Protein AF-A0A957Q2P0-F1 (afdb_monomer)

pLDDT: mean 77.2, std 16.13, range [41.44, 97.75]

Nearest PDB structures (foldseek):
  4umw-assembly1_A  TM=5.524E-01  e=3.266E-03  Shigella sonnei
  2pju-assembly2_D  TM=4.978E-01  e=1.751E-01  Escherichia coli
  6hl7-assembly1_B  TM=4.233E-01  e=2.489E+00  Plasmodium falciparum
  8fbi-assembly1_A-3  TM=2.098E-01  e=3.940E+00  synthetic construct

Foldseek 3Di:
DVVPPVVVLLVVLLVVLVVLVVVLVVVVVVVVVPDDDDDDPVVVVVVVLVVVVVVVVSVLSNLLSLLSNQLSLCSVCVVPPVVSLVVSLVSLVVVLVVLVVVQVVCCVVPVAGFVSVLLSCLSVLCVVVSVSNVSSVVSNLVSVLVVLLLVLLVVLLVVLVPPPPPPCVPPDSDPSSVQSVVLVVVVVVRVVLRVVLVVLVVQLVVCCVVPNSVVSSVSSVPRCVSVCSRVVSVVLSVVCVVCVVVQKHFNHSVLVVCQQQAQEEEEEDDPPVPVVVVVVVPPPRGNHNYYYYDPDLLLVVQVVCVVVVGQYEYEYQDCPNVNNVVSHPHYIHHDDVVVVVVVVVPDPDD

Radius of gyration: 25.51 Å; Cα contacts (8 Å, |Δi|>4): 350; chains: 1; bounding box: 68×51×75 Å

Sequence (350 aa):
MIATLIPLSVIGGLAIGANYWRQQRQTAPLIAQLMPPVRTSVEATLVHKEQQASLDLFSTNQHLALSGGLVGITTLGRFGLPLLRIISLPGLLYLDLYFVGQAVLRWRATGRVGIETNDAVLVTGLLATRQLGAEALFATLFFTSHKLQEIVAAGVAQETTSGDLPYLTEAGAMPLAATAATLEQMSGWQQQIDRAALLLLALSAVSTPILGIHRSLSVLLANFGYDYRVFAPLSALNHLRLAKTQGIWIKDGHVFEQLGKVNVILIDGQQERVDERQHWRQLPAIKCRQVHACNSPAATQIMQWQAQGQQVAYVCTSLTDLDAIAQADLVIHCADPATSQEQRSGRPHV

Secondary structure (DSSP, 8-state):
-GGGTHHHHHHHHHHHHHHHHHHHHHHHHHHHHSPPPP-SHHHHHHHHHHHHHHHHHHHHHHHHHHHHHHHHHHHHHHTT-HHHHHHHHHHHHHHHHHHHHHHHHHHHHHSS--HHHHHHHHHHHHHHTT-HHHHHHHHHHHHHHHHHHHHHHHHHHHHHHSSS-TTHHHH----HHHHHHHHHT-HHHHHHHHHHHHHHHHHHHHHHHHH-HHHHHHHHHT-THHHHHHHHHHHHHHHHHHHHHTTEE-S-THHHHHHTT--EEEE-S-S--HHHHHHHHH-TT---SEEEE--S-HHHHHHHHHHTT--EEEEESSTT-HHHHHH-SEEEEE--HHHHHHHHHTS---

Mean predicted aligned error: 11.07 Å

Structure (mmCIF, N/CA/C/O backbone):
data_AF-A0A957Q2P0-F1
#
_entry.id   AF-A0A957Q2P0-F1
#
loop_
_atom_site.group_PDB
_atom_site.id
_atom_site.type_symbol
_atom_site.label_atom_id
_atom_site.label_alt_id
_atom_site.label_comp_id
_atom_site.label_asym_id
_atom_site.label_entity_id
_atom_site.label_seq_id
_atom_site.pdbx_PDB_ins_code
_atom_site.Cartn_x
_atom_site.Cartn_y
_atom_site.Cartn_z
_atom_site.occupancy
_atom_site.B_iso_or_equiv
_atom_site.auth_seq_id
_atom_site.auth_comp_id
_atom_site.auth_asym_id
_atom_site.auth_atom_id
_atom_site.pdbx_PDB_model_num
ATOM 1 N N . MET A 1 1 ? -2.063 -21.180 28.900 1.00 47.34 1 MET A N 1
ATOM 2 C CA . MET A 1 1 ? -0.734 -20.948 28.284 1.00 47.34 1 MET A CA 1
ATOM 3 C C . MET A 1 1 ? -0.599 -19.642 27.486 1.00 47.34 1 MET A C 1
ATOM 5 O O . MET A 1 1 ? 0.526 -19.269 27.207 1.00 47.34 1 MET A O 1
ATOM 9 N N . ILE A 1 2 ? -1.671 -18.897 27.165 1.00 48.66 2 ILE A N 1
ATOM 10 C CA . ILE A 1 2 ? -1.584 -17.635 26.384 1.00 48.66 2 ILE A CA 1
ATOM 11 C C . ILE A 1 2 ? -1.147 -16.414 27.237 1.00 48.66 2 ILE A C 1
ATOM 13 O O . ILE A 1 2 ? -0.716 -15.397 26.706 1.00 48.66 2 ILE A O 1
ATOM 17 N N . ALA A 1 3 ? -1.180 -16.515 28.571 1.00 47.38 3 ALA A N 1
ATOM 18 C CA . ALA A 1 3 ? -0.922 -15.388 29.475 1.00 47.38 3 ALA A CA 1
ATOM 19 C C . ALA A 1 3 ? 0.556 -14.941 29.584 1.00 47.38 3 ALA A C 1
ATOM 21 O O . ALA A 1 3 ? 0.810 -13.849 30.079 1.00 47.38 3 ALA A O 1
ATOM 22 N N . THR A 1 4 ? 1.531 -15.734 29.125 1.00 50.66 4 THR A N 1
ATOM 23 C CA . THR A 1 4 ? 2.969 -15.435 29.310 1.00 50.66 4 THR A CA 1
ATOM 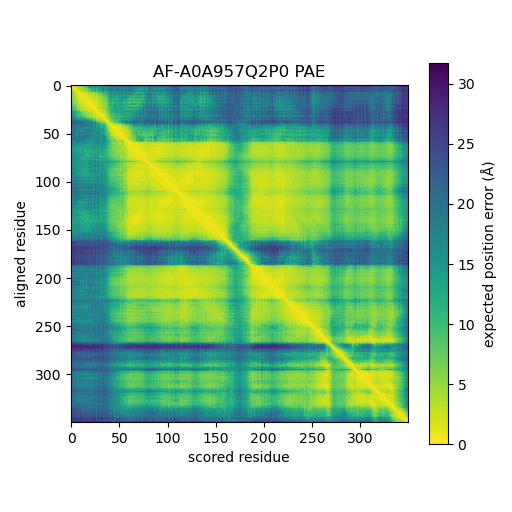24 C C . THR A 1 4 ? 3.666 -14.826 28.090 1.00 50.66 4 THR A C 1
ATOM 26 O O . THR A 1 4 ? 4.780 -14.333 28.230 1.00 50.66 4 THR A O 1
ATOM 29 N N . LEU A 1 5 ? 3.031 -14.796 26.910 1.00 47.09 5 LEU A N 1
ATOM 30 C CA . LEU A 1 5 ? 3.629 -14.244 25.677 1.00 47.09 5 LEU A CA 1
ATOM 31 C C . LEU A 1 5 ? 3.341 -12.747 25.453 1.00 47.09 5 LEU A C 1
ATOM 33 O O . LEU A 1 5 ? 4.069 -12.075 24.730 1.00 47.09 5 LEU A O 1
ATOM 37 N N . ILE A 1 6 ? 2.321 -12.200 26.115 1.00 49.47 6 ILE A N 1
ATOM 38 C CA . ILE A 1 6 ? 1.886 -10.801 25.985 1.00 49.47 6 ILE A CA 1
ATOM 39 C C . ILE A 1 6 ? 2.865 -9.759 26.589 1.00 49.47 6 ILE A C 1
ATOM 41 O O . ILE A 1 6 ? 2.985 -8.683 26.005 1.00 49.47 6 ILE A O 1
ATOM 45 N N . PRO A 1 7 ? 3.614 -10.001 27.691 1.00 55.62 7 PRO A N 1
ATOM 46 C CA . PRO A 1 7 ? 4.504 -8.968 28.235 1.00 55.62 7 PRO A CA 1
ATOM 47 C C . PRO A 1 7 ? 5.714 -8.666 27.333 1.00 55.62 7 PRO A C 1
ATOM 49 O O . PRO A 1 7 ? 6.210 -7.542 27.341 1.00 55.62 7 PRO A O 1
ATOM 52 N N . LEU A 1 8 ? 6.163 -9.623 26.513 1.00 54.56 8 LEU A N 1
ATOM 53 C CA . LEU A 1 8 ? 7.326 -9.448 25.634 1.00 54.56 8 LEU A CA 1
ATOM 54 C C . LEU A 1 8 ? 7.064 -8.470 24.480 1.00 54.56 8 LEU A C 1
ATOM 56 O O . LEU A 1 8 ? 7.928 -7.646 24.182 1.00 54.56 8 LEU A O 1
ATOM 60 N N . SER A 1 9 ? 5.874 -8.494 23.871 1.00 49.38 9 SER A N 1
ATOM 61 C CA . SER A 1 9 ? 5.538 -7.554 22.791 1.00 49.38 9 SER A CA 1
ATOM 62 C C . SER A 1 9 ? 5.369 -6.119 23.304 1.00 49.38 9 SER A C 1
ATOM 64 O O . SER A 1 9 ? 5.783 -5.171 22.638 1.00 49.38 9 SER A O 1
ATOM 66 N N . VAL A 1 10 ? 4.833 -5.953 24.518 1.00 53.09 10 VAL A N 1
ATOM 67 C CA . VAL A 1 10 ? 4.633 -4.643 25.161 1.00 53.09 10 VAL A CA 1
ATOM 68 C C . VAL A 1 10 ? 5.965 -4.008 25.566 1.00 53.09 10 VAL A C 1
ATOM 70 O O . VAL A 1 10 ? 6.190 -2.827 25.296 1.00 53.09 10 VAL A O 1
ATOM 73 N N . ILE A 1 11 ? 6.870 -4.786 26.172 1.00 68.56 11 ILE A N 1
ATOM 74 C CA . ILE A 1 11 ? 8.212 -4.309 26.539 1.00 68.56 11 ILE A CA 1
ATOM 75 C C . ILE A 1 11 ? 9.014 -3.961 25.277 1.00 68.56 11 ILE A C 1
ATOM 77 O O . ILE A 1 11 ? 9.673 -2.922 25.243 1.00 68.56 11 ILE A O 1
ATOM 81 N N . GLY A 1 12 ? 8.903 -4.775 24.220 1.00 67.38 12 GLY A N 1
ATOM 82 C CA . GLY A 1 12 ? 9.531 -4.505 22.926 1.00 67.38 12 GLY A CA 1
ATOM 83 C C . GLY A 1 12 ? 9.068 -3.184 22.304 1.00 67.38 12 GLY A C 1
ATOM 84 O O . GLY A 1 12 ? 9.903 -2.364 21.928 1.00 67.38 12 GLY A O 1
ATOM 85 N N . GLY A 1 13 ? 7.755 -2.930 22.263 1.00 55.31 13 GLY A N 1
ATOM 86 C CA . GLY A 1 13 ? 7.199 -1.691 21.703 1.00 55.31 13 GLY A CA 1
ATOM 87 C C . GLY A 1 13 ? 7.661 -0.429 22.439 1.00 55.31 13 GLY A C 1
ATOM 88 O O . GLY A 1 13 ? 8.075 0.544 21.806 1.00 55.31 13 GLY A O 1
ATOM 89 N N . LEU A 1 14 ? 7.672 -0.459 23.777 1.00 60.56 14 LEU A N 1
ATOM 90 C CA . LEU A 1 14 ? 8.132 0.669 24.595 1.00 60.56 14 LEU A CA 1
ATOM 91 C C . LEU A 1 14 ? 9.643 0.913 24.462 1.00 60.56 14 LEU A C 1
ATOM 93 O O . LEU A 1 14 ? 10.069 2.065 24.367 1.00 60.56 14 LEU A O 1
ATOM 97 N N . ALA A 1 15 ? 10.454 -0.149 24.415 1.00 71.44 15 ALA A N 1
ATOM 98 C CA . ALA A 1 15 ? 11.903 -0.037 24.248 1.00 71.44 15 ALA A CA 1
ATOM 99 C C . ALA A 1 15 ? 12.282 0.527 22.869 1.00 71.44 15 ALA A C 1
ATOM 101 O O . ALA A 1 15 ? 13.134 1.414 22.780 1.00 71.44 15 ALA A O 1
ATOM 102 N N . ILE A 1 16 ? 11.615 0.063 21.805 1.00 66.62 16 ILE A N 1
ATOM 103 C CA . ILE A 1 16 ? 11.823 0.558 20.438 1.00 66.62 16 ILE A CA 1
ATOM 104 C C . ILE A 1 16 ? 11.418 2.035 20.345 1.00 66.62 16 ILE A C 1
ATOM 106 O O . ILE A 1 16 ? 12.206 2.845 19.860 1.00 66.62 16 ILE A O 1
ATOM 110 N N . GLY A 1 17 ? 10.248 2.411 20.875 1.00 59.16 17 GLY A N 1
ATOM 111 C CA . GLY A 1 17 ? 9.780 3.801 20.867 1.00 59.16 17 GLY A CA 1
ATOM 112 C C . GLY A 1 17 ? 10.707 4.755 21.630 1.00 59.16 17 GLY A C 1
ATOM 113 O O . GLY A 1 17 ? 11.048 5.827 21.128 1.00 59.16 17 GLY A O 1
ATOM 114 N N . ALA A 1 18 ? 11.181 4.352 22.813 1.00 69.75 18 ALA A N 1
ATOM 115 C CA . ALA A 1 18 ? 12.071 5.170 23.637 1.00 69.75 18 ALA A CA 1
ATOM 116 C C . ALA A 1 18 ? 13.465 5.353 23.013 1.00 69.75 18 ALA A C 1
ATOM 118 O O . ALA A 1 18 ? 14.012 6.459 23.036 1.00 69.75 18 ALA A O 1
ATOM 119 N N . ASN A 1 19 ? 14.040 4.288 22.441 1.00 75.94 19 ASN A N 1
ATOM 120 C CA . ASN A 1 19 ? 15.350 4.364 21.795 1.00 75.94 19 ASN A CA 1
ATOM 121 C C . ASN A 1 19 ? 15.286 5.229 20.526 1.00 75.94 19 ASN A C 1
ATOM 123 O O . ASN A 1 19 ? 16.145 6.083 20.302 1.00 75.94 19 ASN A O 1
ATOM 127 N N . TYR A 1 20 ? 14.204 5.085 19.758 1.00 63.56 20 TYR A N 1
ATOM 128 C CA . TYR A 1 20 ? 13.972 5.866 18.549 1.00 63.56 20 TYR A CA 1
ATOM 129 C C . TYR A 1 20 ? 13.810 7.368 18.840 1.00 63.56 20 TYR A C 1
ATOM 131 O O . TYR A 1 20 ? 14.453 8.203 18.203 1.00 63.56 20 TYR A O 1
ATOM 139 N N . TRP A 1 21 ? 13.027 7.728 19.865 1.00 60.84 21 TRP A N 1
ATOM 140 C CA . TRP A 1 21 ? 12.855 9.124 20.290 1.00 60.84 21 TRP A CA 1
ATOM 141 C C . TRP A 1 21 ? 14.173 9.777 20.737 1.00 60.84 21 TRP A C 1
ATOM 143 O O . TRP A 1 21 ? 14.429 10.952 20.458 1.00 60.84 21 TRP A O 1
ATOM 153 N N . ARG A 1 22 ? 15.046 9.009 21.402 1.00 77.44 22 ARG A N 1
ATOM 154 C CA . ARG A 1 22 ? 16.369 9.483 21.829 1.00 77.44 22 ARG A CA 1
ATOM 155 C C . ARG A 1 22 ? 17.287 9.744 20.629 1.00 77.44 22 ARG A C 1
ATOM 157 O O . ARG A 1 22 ? 17.952 10.778 20.607 1.00 77.44 22 ARG A O 1
ATOM 164 N N . GLN A 1 23 ? 17.276 8.864 19.628 1.00 73.88 23 GLN A N 1
ATOM 165 C CA . GLN A 1 23 ? 18.047 9.028 18.392 1.00 73.88 23 GLN A CA 1
ATOM 166 C C . GLN A 1 23 ? 17.565 10.239 17.574 1.00 73.88 23 GLN A C 1
ATOM 168 O O . GLN A 1 23 ? 18.371 11.015 17.064 1.00 73.88 23 GLN A O 1
ATOM 173 N N . GLN A 1 24 ? 16.251 10.471 17.530 1.00 63.16 24 GLN A N 1
ATOM 174 C CA . GLN A 1 24 ? 15.641 11.586 16.805 1.00 63.16 24 GLN A CA 1
ATOM 175 C C . GLN A 1 24 ? 16.046 12.972 17.334 1.00 63.16 24 GLN A C 1
ATOM 177 O O . GLN A 1 24 ? 16.245 13.904 16.554 1.00 63.16 24 GLN A O 1
ATOM 182 N N . ARG A 1 25 ? 16.201 13.128 18.655 1.00 71.12 25 ARG A N 1
ATOM 183 C CA . ARG A 1 25 ? 16.655 14.399 19.249 1.00 71.12 25 ARG A CA 1
ATOM 184 C C . ARG A 1 25 ? 18.082 14.777 18.854 1.00 71.12 25 ARG A C 1
ATOM 186 O O . ARG A 1 25 ? 18.429 15.950 18.938 1.00 71.12 25 ARG A O 1
ATOM 193 N N . GLN A 1 26 ? 18.900 13.809 18.449 1.00 76.88 26 GLN A N 1
ATOM 194 C CA . GLN A 1 26 ? 20.302 14.046 18.113 1.00 76.88 26 GLN A CA 1
ATOM 195 C C . GLN A 1 26 ? 20.499 14.457 16.647 1.00 76.88 26 GLN A C 1
ATOM 197 O O . GLN A 1 26 ? 21.438 15.189 16.354 1.00 76.88 26 GLN A O 1
ATOM 202 N N . THR A 1 27 ? 19.620 14.041 15.729 1.00 65.62 27 THR A N 1
ATOM 203 C CA . THR A 1 27 ? 19.813 14.245 14.280 1.00 65.62 27 THR A CA 1
ATOM 204 C C . THR A 1 27 ? 19.168 15.518 13.727 1.00 65.62 27 THR A C 1
ATOM 206 O O . THR A 1 27 ? 19.702 16.108 12.791 1.00 65.62 27 THR A O 1
ATOM 209 N N . ALA A 1 28 ? 18.071 15.997 14.324 1.00 57.47 28 ALA A N 1
ATOM 210 C CA . ALA A 1 28 ? 17.346 17.179 13.845 1.00 57.47 28 ALA A CA 1
ATOM 211 C C . ALA A 1 28 ? 18.191 18.474 13.699 1.00 57.47 28 ALA A C 1
ATOM 213 O O . ALA A 1 28 ? 18.045 19.146 12.677 1.00 57.47 28 ALA A O 1
ATOM 214 N N . PRO A 1 29 ? 19.091 18.851 14.636 1.00 67.69 29 PRO A N 1
ATOM 215 C CA . PRO A 1 29 ? 19.849 20.101 14.503 1.00 67.69 29 PRO A CA 1
ATOM 216 C C . PRO A 1 29 ? 20.980 20.036 13.463 1.00 67.69 29 PRO A C 1
ATOM 218 O O . PRO A 1 29 ? 21.377 21.073 12.941 1.00 67.69 29 PRO A O 1
ATOM 221 N N . LEU A 1 30 ? 21.480 18.840 13.133 1.00 67.88 30 LEU A N 1
ATOM 222 C CA . LEU A 1 30 ? 22.560 18.655 12.154 1.00 67.88 30 LEU A CA 1
ATOM 223 C C . LEU A 1 30 ? 22.075 18.862 10.714 1.00 67.88 30 LEU A C 1
ATOM 225 O O . LEU A 1 30 ? 22.788 19.442 9.901 1.00 67.88 30 LEU A O 1
ATOM 229 N N . ILE A 1 31 ? 20.842 18.446 10.412 1.00 57.28 31 ILE A N 1
ATOM 230 C CA . ILE A 1 31 ? 20.255 18.573 9.068 1.00 57.28 31 ILE A CA 1
ATOM 231 C C . ILE A 1 31 ? 19.990 20.047 8.724 1.00 57.28 31 ILE A C 1
ATOM 233 O O . ILE A 1 31 ? 20.240 20.474 7.601 1.00 57.28 31 ILE A O 1
ATOM 237 N N . ALA A 1 32 ? 19.576 20.855 9.706 1.00 58.75 32 ALA A N 1
ATOM 238 C CA . ALA A 1 32 ? 19.320 22.284 9.512 1.00 58.75 32 ALA A CA 1
ATOM 239 C C . ALA A 1 32 ? 20.588 23.108 9.206 1.00 58.75 32 ALA A C 1
ATOM 241 O O . ALA A 1 32 ? 20.485 24.182 8.619 1.00 58.75 32 ALA A O 1
ATOM 242 N N . GLN A 1 33 ? 21.777 22.628 9.591 1.00 71.69 33 GLN A N 1
ATOM 243 C CA . GLN A 1 33 ? 23.045 23.347 9.398 1.00 71.69 33 GLN A CA 1
ATOM 244 C C . GLN A 1 33 ? 23.740 23.035 8.064 1.00 71.69 33 GLN A C 1
ATOM 246 O O . GLN A 1 33 ? 24.644 23.768 7.672 1.00 71.69 33 GLN A O 1
ATOM 251 N N . LEU A 1 34 ? 23.334 21.973 7.363 1.00 69.94 34 LEU A N 1
ATOM 252 C CA . LEU A 1 34 ? 24.014 21.489 6.154 1.00 69.94 34 LEU A CA 1
ATOM 253 C C . LEU A 1 34 ? 23.368 21.947 4.835 1.00 69.94 34 LEU A C 1
ATOM 255 O O . LEU A 1 34 ? 23.885 21.606 3.775 1.00 69.94 34 LEU A O 1
ATOM 259 N N . MET A 1 35 ? 22.267 22.709 4.859 1.00 42.91 35 MET A N 1
ATOM 260 C CA . MET A 1 35 ? 21.556 23.082 3.627 1.00 42.91 35 MET A CA 1
ATOM 261 C C . MET A 1 35 ? 22.111 24.366 2.975 1.00 42.91 35 MET A C 1
ATOM 263 O O . MET A 1 35 ? 22.035 25.439 3.580 1.00 42.91 35 MET A O 1
ATOM 267 N N . PRO A 1 36 ? 22.644 24.297 1.737 1.00 59.88 36 PRO A N 1
ATOM 268 C CA . PRO A 1 36 ? 23.096 25.469 0.989 1.00 59.88 36 PRO A CA 1
ATOM 269 C C . PRO A 1 36 ? 21.920 26.275 0.395 1.00 59.88 36 PRO A C 1
ATOM 271 O O . PRO A 1 36 ? 20.833 25.735 0.183 1.00 59.88 36 PRO A O 1
ATOM 274 N N . PRO A 1 37 ? 22.118 27.571 0.077 1.00 56.34 37 PRO A N 1
ATOM 275 C CA . PRO A 1 37 ? 21.089 28.403 -0.546 1.00 56.34 37 PRO A CA 1
ATOM 276 C C . PRO A 1 37 ? 20.831 27.995 -2.008 1.00 56.34 37 PRO A C 1
ATOM 278 O O . PRO A 1 37 ? 21.739 28.014 -2.839 1.00 56.34 37 PRO A O 1
ATOM 281 N N . VAL A 1 38 ? 19.574 27.666 -2.320 1.00 52.72 38 VAL A N 1
ATOM 282 C CA . VAL A 1 38 ? 19.094 27.232 -3.648 1.00 52.72 38 VAL A CA 1
ATOM 283 C C . VAL A 1 38 ? 19.080 28.407 -4.637 1.00 52.72 38 VAL A C 1
ATOM 285 O O . VAL A 1 38 ? 18.564 29.474 -4.303 1.00 52.72 38 VAL A O 1
ATOM 288 N N . ARG A 1 39 ? 19.640 28.239 -5.850 1.00 52.34 39 ARG A N 1
ATOM 289 C CA . ARG A 1 39 ? 19.830 29.339 -6.825 1.00 52.34 39 ARG A CA 1
ATOM 290 C C . ARG A 1 39 ? 18.965 29.277 -8.094 1.00 52.34 39 ARG A C 1
ATOM 292 O O . ARG A 1 39 ? 18.948 30.270 -8.817 1.00 52.34 39 ARG A O 1
ATOM 299 N N . THR A 1 40 ? 18.207 28.212 -8.373 1.00 68.50 40 THR A N 1
ATOM 300 C CA . THR A 1 40 ? 17.348 28.140 -9.582 1.00 68.50 40 THR A CA 1
ATOM 301 C C . THR A 1 40 ? 15.935 27.601 -9.312 1.00 68.50 40 THR A C 1
ATOM 303 O O . THR A 1 40 ? 15.702 26.937 -8.309 1.00 68.50 40 THR A O 1
ATOM 306 N N . SER A 1 41 ? 14.959 27.891 -10.188 1.00 63.06 41 SER A N 1
ATOM 307 C CA . SER A 1 41 ? 13.535 27.518 -10.017 1.00 63.06 41 SER A CA 1
ATOM 308 C C . SER A 1 41 ? 13.240 26.022 -10.217 1.00 63.06 41 SER A C 1
ATOM 310 O O . SER A 1 41 ? 12.326 25.480 -9.591 1.00 63.06 41 SER A O 1
ATOM 312 N N . VAL A 1 42 ? 14.028 25.328 -11.046 1.00 62.38 42 VAL A N 1
ATOM 313 C CA . VAL A 1 42 ? 13.944 23.864 -11.212 1.00 62.38 42 VAL A CA 1
ATOM 314 C C . VAL A 1 42 ? 14.576 23.160 -10.012 1.00 62.38 42 VAL A C 1
ATOM 316 O O . VAL A 1 42 ? 13.948 22.269 -9.439 1.00 62.38 42 VAL A O 1
ATOM 319 N N . GLU A 1 43 ? 15.746 23.623 -9.553 1.00 59.59 43 GLU A N 1
ATOM 320 C CA . GLU A 1 43 ? 16.315 23.162 -8.281 1.00 59.59 43 GLU A CA 1
ATOM 321 C C . GLU A 1 43 ? 15.382 23.479 -7.116 1.00 59.59 43 GLU A C 1
ATOM 323 O O . GLU A 1 43 ? 15.215 22.637 -6.253 1.00 59.59 43 GLU A O 1
ATOM 328 N N . ALA A 1 44 ? 14.693 24.622 -7.103 1.00 62.03 44 ALA A N 1
ATOM 329 C CA . ALA A 1 44 ? 13.732 24.939 -6.048 1.00 62.03 44 ALA A CA 1
ATOM 330 C C . ALA A 1 44 ? 12.570 23.941 -6.004 1.00 62.03 44 ALA A C 1
ATOM 332 O O . ALA A 1 44 ? 12.129 23.576 -4.920 1.00 62.03 44 ALA A O 1
ATOM 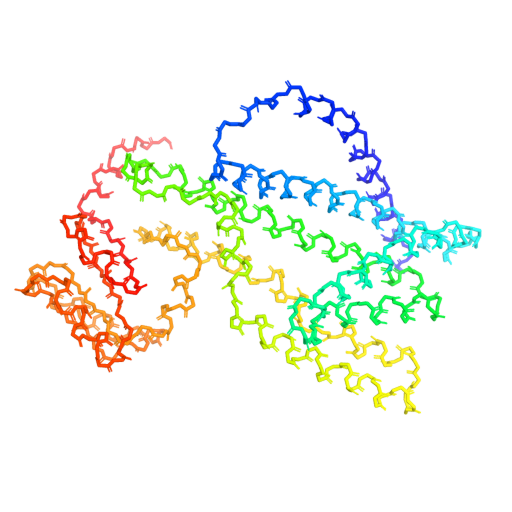333 N N . THR A 1 45 ? 12.101 23.448 -7.153 1.00 65.19 45 THR A N 1
ATOM 334 C CA . THR A 1 45 ? 11.023 22.447 -7.190 1.00 65.19 45 THR A CA 1
ATOM 335 C C . THR A 1 45 ? 11.519 21.070 -6.736 1.00 65.19 45 THR A C 1
ATOM 337 O O . THR A 1 45 ? 10.813 20.368 -6.012 1.00 65.19 45 THR A O 1
ATOM 340 N N . LEU A 1 46 ? 12.739 20.684 -7.127 1.00 64.62 46 LEU A N 1
ATOM 341 C CA . LEU A 1 46 ? 13.366 19.428 -6.700 1.00 64.62 46 LEU A CA 1
ATOM 342 C C . LEU A 1 46 ? 13.733 19.449 -5.214 1.00 64.62 46 LEU A C 1
ATOM 344 O O . LEU A 1 46 ? 13.355 18.531 -4.493 1.00 64.62 46 LEU A O 1
ATOM 348 N N . VAL A 1 47 ? 14.363 20.525 -4.743 1.00 67.19 47 VAL A N 1
ATOM 349 C CA . VAL A 1 47 ? 14.684 20.748 -3.331 1.00 67.19 47 VAL A CA 1
ATOM 350 C C . VAL A 1 47 ? 13.406 20.814 -2.508 1.00 67.19 47 VAL A C 1
ATOM 352 O O . VAL A 1 47 ? 13.361 20.215 -1.444 1.00 67.19 47 VAL A O 1
ATOM 355 N N . HIS A 1 48 ? 12.330 21.441 -2.997 1.00 65.31 48 HIS A N 1
ATOM 356 C CA . HIS A 1 48 ? 11.059 21.430 -2.275 1.00 65.31 48 HIS A CA 1
ATOM 357 C C . HIS A 1 48 ? 10.469 20.017 -2.181 1.00 65.31 48 HIS A C 1
ATOM 359 O O . HIS A 1 48 ? 10.003 19.644 -1.107 1.00 65.31 48 HIS A O 1
ATOM 365 N N . LYS A 1 49 ? 10.530 19.204 -3.247 1.00 63.00 49 LYS A N 1
ATOM 366 C CA . LYS A 1 49 ? 10.101 17.794 -3.200 1.00 63.00 49 LYS A CA 1
ATOM 367 C C . LYS A 1 49 ? 10.961 16.954 -2.256 1.00 63.00 49 LYS A C 1
ATOM 369 O O . LYS A 1 49 ? 10.418 16.145 -1.517 1.00 63.00 49 LYS A O 1
ATOM 374 N N . GLU A 1 50 ? 12.274 17.149 -2.251 1.00 63.56 50 GLU A N 1
ATOM 375 C CA . GLU A 1 50 ? 13.210 16.425 -1.384 1.00 63.56 50 GLU A CA 1
ATOM 376 C C . GLU A 1 50 ? 13.076 16.852 0.088 1.00 63.56 50 GLU A C 1
ATOM 378 O O . GLU A 1 50 ? 13.073 16.033 1.010 1.00 63.56 50 GLU A O 1
ATOM 383 N N . GLN A 1 51 ? 12.853 18.143 0.321 1.00 66.19 51 GLN A N 1
ATOM 384 C CA . GLN A 1 51 ? 12.551 18.695 1.634 1.00 66.19 51 GLN A CA 1
ATOM 385 C C . GLN A 1 51 ? 11.180 18.220 2.135 1.00 66.19 51 GLN A C 1
ATOM 387 O O . GLN A 1 51 ? 11.027 17.918 3.313 1.00 66.19 51 GLN A O 1
ATOM 392 N N . GLN A 1 52 ? 10.196 18.077 1.249 1.00 66.50 52 GLN A N 1
ATOM 393 C CA . GLN A 1 52 ? 8.888 17.531 1.600 1.00 66.50 52 GLN A CA 1
ATOM 394 C C . GLN A 1 52 ? 8.969 16.029 1.891 1.00 66.50 52 GLN A C 1
ATOM 396 O O . GLN A 1 52 ? 8.488 15.601 2.932 1.00 66.50 52 GLN A O 1
ATOM 401 N N . ALA A 1 53 ? 9.704 15.261 1.083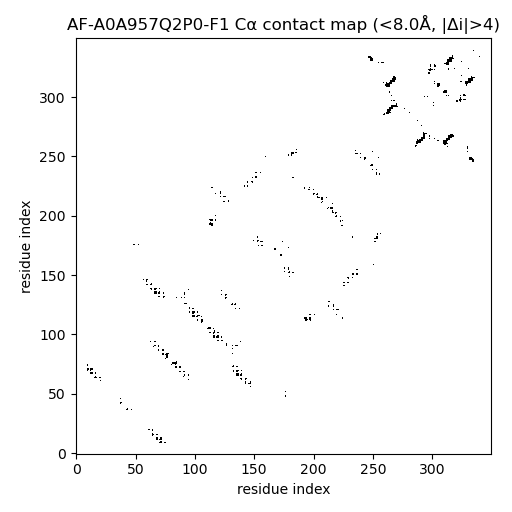 1.00 63.19 53 ALA A N 1
ATOM 402 C CA . ALA A 1 53 ? 9.968 13.847 1.341 1.00 63.19 53 ALA A CA 1
ATOM 403 C C . ALA A 1 53 ? 10.707 13.620 2.674 1.00 63.19 53 ALA A C 1
ATOM 405 O O . ALA A 1 53 ? 10.390 12.689 3.411 1.00 63.19 53 ALA A O 1
ATOM 406 N N . SER A 1 54 ? 11.668 14.480 3.033 1.00 58.09 54 SER A N 1
ATOM 407 C CA . SER A 1 54 ? 12.365 14.382 4.327 1.00 58.09 54 SER A CA 1
ATOM 408 C C . SER A 1 54 ? 11.491 14.792 5.520 1.00 58.09 54 SER A C 1
ATOM 410 O O . SER A 1 54 ? 11.588 14.173 6.584 1.00 58.09 54 SER A O 1
ATOM 412 N N . LEU A 1 55 ? 10.599 15.775 5.355 1.00 59.94 55 LEU A N 1
ATOM 413 C CA . LEU A 1 55 ? 9.580 16.124 6.353 1.00 59.94 55 LEU A CA 1
ATOM 414 C C . LEU A 1 55 ? 8.556 14.993 6.538 1.00 59.94 55 LEU A C 1
ATOM 416 O O . LEU A 1 55 ? 8.212 14.650 7.674 1.00 59.94 55 LEU A O 1
ATOM 420 N N . ASP A 1 56 ? 8.135 14.361 5.446 1.00 71.62 56 ASP A N 1
ATOM 421 C CA . ASP A 1 56 ? 7.226 13.216 5.456 1.00 71.62 56 ASP A CA 1
ATOM 422 C C . ASP A 1 56 ? 7.880 11.997 6.127 1.00 71.62 56 ASP A C 1
ATOM 424 O O . ASP A 1 56 ? 7.263 11.345 6.970 1.00 71.62 56 ASP A O 1
ATOM 428 N N . LEU A 1 57 ? 9.171 11.753 5.888 1.00 65.38 57 LEU A N 1
ATOM 429 C CA . LEU A 1 57 ? 9.919 10.672 6.539 1.00 65.38 57 LEU A CA 1
ATOM 430 C C . LEU A 1 57 ? 10.105 10.916 8.045 1.00 65.38 57 LEU A C 1
ATOM 432 O O . LEU A 1 57 ? 10.029 9.993 8.868 1.00 65.38 57 LEU A O 1
ATOM 436 N N . PHE A 1 58 ? 10.334 12.170 8.444 1.00 68.75 58 PHE A N 1
ATOM 437 C CA . PHE A 1 58 ? 10.417 12.535 9.857 1.00 68.75 58 PHE A CA 1
ATOM 438 C C . PHE A 1 58 ? 9.068 12.347 10.557 1.00 68.75 58 PHE A C 1
ATOM 440 O O . PHE A 1 58 ? 9.032 11.777 11.652 1.00 68.75 58 PHE A O 1
ATOM 447 N N . SER A 1 59 ? 7.968 12.751 9.916 1.00 81.50 59 SER A N 1
ATOM 448 C CA . SER A 1 59 ? 6.622 12.573 10.465 1.00 81.50 59 SER A CA 1
ATOM 449 C C . SER A 1 59 ? 6.241 11.092 10.570 1.00 81.50 59 SER A C 1
ATOM 451 O O . SER A 1 59 ? 5.843 10.648 11.647 1.00 81.50 59 SER A O 1
ATOM 453 N N . THR A 1 60 ? 6.486 10.281 9.535 1.00 87.19 60 THR A N 1
ATOM 454 C CA . THR A 1 60 ? 6.182 8.836 9.522 1.00 87.19 60 THR A CA 1
ATOM 455 C C . THR A 1 60 ? 6.830 8.108 10.693 1.00 87.19 60 THR A C 1
ATOM 457 O O . THR A 1 60 ? 6.197 7.324 11.402 1.00 87.19 60 THR A O 1
ATOM 460 N N . ASN A 1 61 ? 8.094 8.415 10.963 1.00 89.19 61 ASN A N 1
ATOM 461 C CA . ASN A 1 61 ? 8.824 7.815 12.065 1.00 89.19 61 ASN A CA 1
ATOM 462 C C . ASN A 1 61 ? 8.311 8.246 13.450 1.00 89.19 61 ASN A C 1
ATOM 464 O O . ASN A 1 61 ? 8.268 7.425 14.371 1.00 89.19 61 ASN A O 1
ATOM 468 N N . GLN A 1 62 ? 7.899 9.508 13.604 1.00 91.12 62 GLN A N 1
ATOM 469 C CA . GLN A 1 62 ? 7.247 9.977 14.831 1.00 91.12 62 GLN A CA 1
ATOM 470 C C . GLN A 1 62 ? 5.915 9.273 15.052 1.00 91.12 62 GLN A C 1
ATOM 472 O O . GLN A 1 62 ? 5.652 8.795 16.154 1.00 91.12 62 GLN A O 1
ATOM 477 N N . HIS A 1 63 ? 5.098 9.173 14.006 1.00 92.31 63 HIS A N 1
ATOM 478 C CA . HIS A 1 63 ? 3.811 8.498 14.061 1.00 92.31 63 HIS A CA 1
ATOM 479 C C . HIS A 1 63 ? 3.957 7.000 14.358 1.00 92.31 63 HIS A C 1
ATOM 481 O O . HIS A 1 63 ? 3.172 6.445 15.132 1.00 92.31 63 HIS A O 1
ATOM 487 N N . LEU A 1 64 ? 5.001 6.347 13.840 1.00 94.31 64 LEU A N 1
ATOM 488 C CA . LEU A 1 64 ? 5.319 4.958 14.166 1.00 94.31 64 LEU A CA 1
ATOM 489 C C . LEU A 1 64 ? 5.700 4.784 15.643 1.00 94.31 64 LEU A C 1
ATOM 491 O O . LEU A 1 64 ? 5.171 3.903 16.317 1.00 94.31 64 LEU A O 1
ATOM 495 N N . ALA A 1 65 ? 6.586 5.635 16.167 1.00 94.25 65 ALA A N 1
ATOM 496 C CA . ALA A 1 65 ? 6.977 5.582 17.576 1.00 94.25 65 ALA A CA 1
ATOM 497 C C . ALA A 1 65 ? 5.788 5.880 18.507 1.00 94.25 65 ALA A C 1
ATOM 499 O O . ALA A 1 65 ? 5.588 5.180 19.503 1.00 94.25 65 ALA A O 1
ATOM 500 N N . LEU A 1 66 ? 4.976 6.884 18.160 1.00 94.50 66 LEU A N 1
ATOM 501 C CA . LEU A 1 66 ? 3.774 7.258 18.901 1.00 94.50 66 LEU A CA 1
ATOM 502 C C . LEU A 1 66 ? 2.750 6.118 18.908 1.00 94.50 66 LEU A C 1
ATOM 504 O O . LEU A 1 66 ? 2.316 5.701 19.980 1.00 94.50 66 LEU A O 1
ATOM 508 N N . SER A 1 67 ? 2.393 5.586 17.737 1.00 94.31 67 SER A N 1
ATOM 509 C CA . SER A 1 67 ? 1.426 4.487 17.626 1.00 94.31 67 SER A CA 1
ATOM 510 C C . SER A 1 67 ? 1.917 3.227 18.345 1.00 94.31 67 SER A C 1
ATOM 512 O O . SER A 1 67 ? 1.169 2.659 19.136 1.00 94.31 67 SER A O 1
ATOM 514 N N . GLY A 1 68 ? 3.191 2.843 18.185 1.00 94.69 68 GLY A N 1
ATOM 515 C CA . GLY A 1 68 ? 3.774 1.694 18.886 1.00 94.69 68 GLY A CA 1
ATOM 516 C C . GLY A 1 68 ? 3.757 1.850 20.412 1.00 94.69 68 GLY A C 1
ATOM 517 O O . GLY A 1 68 ? 3.437 0.907 21.140 1.00 94.69 68 GLY A O 1
ATOM 518 N N . GLY A 1 69 ? 4.015 3.063 20.913 1.00 94.69 69 GLY A N 1
ATOM 519 C CA . GLY A 1 69 ? 3.849 3.393 22.329 1.00 94.69 69 GLY A CA 1
ATOM 520 C C . GLY A 1 69 ? 2.392 3.286 22.792 1.00 94.69 69 GLY A C 1
ATOM 521 O O . GLY A 1 69 ? 2.116 2.695 23.840 1.00 94.69 69 GLY A O 1
ATOM 522 N N . LEU A 1 70 ? 1.446 3.793 21.994 1.00 95.25 70 LEU A N 1
ATOM 523 C CA . LEU A 1 70 ? 0.009 3.714 22.276 1.00 95.25 70 LEU A CA 1
ATOM 524 C C . LEU A 1 70 ? -0.501 2.268 22.289 1.00 95.25 70 LEU A C 1
ATOM 526 O O . LEU A 1 70 ? -1.333 1.944 23.136 1.00 95.25 70 LEU A O 1
ATOM 530 N N . VAL A 1 71 ? 0.026 1.371 21.448 1.00 96.19 71 VAL A N 1
ATOM 531 C CA . VAL A 1 71 ? -0.275 -0.072 21.516 1.00 96.19 71 VAL A CA 1
ATOM 532 C C . VAL A 1 71 ? 0.113 -0.632 22.882 1.00 96.19 71 VAL A C 1
ATOM 534 O O . VAL A 1 71 ? -0.690 -1.311 23.525 1.00 96.19 71 VAL A O 1
ATOM 537 N N . GLY A 1 72 ? 1.313 -0.308 23.371 1.00 93.12 72 GLY A N 1
ATOM 538 C CA . GLY A 1 72 ? 1.767 -0.732 24.696 1.00 93.12 72 GLY A CA 1
ATOM 539 C C . GLY A 1 72 ? 0.866 -0.205 25.818 1.00 93.12 72 GLY A C 1
ATOM 540 O O . GLY A 1 72 ? 0.387 -0.980 26.649 1.00 93.12 72 GLY A O 1
ATOM 541 N N . ILE A 1 73 ? 0.573 1.099 25.808 1.00 95.19 73 ILE A N 1
ATOM 542 C CA . ILE A 1 73 ? -0.257 1.769 26.825 1.00 95.19 73 ILE A CA 1
ATOM 543 C C . ILE A 1 73 ? -1.688 1.213 26.835 1.00 95.19 73 ILE A C 1
ATOM 545 O O . ILE A 1 73 ? -2.217 0.871 27.895 1.00 95.19 73 ILE A O 1
ATOM 549 N N . THR A 1 74 ? -2.320 1.087 25.667 1.00 94.38 74 THR A N 1
ATOM 550 C CA . THR A 1 74 ? -3.695 0.575 25.541 1.00 94.38 74 THR A CA 1
ATOM 551 C C . THR A 1 74 ? -3.794 -0.899 25.931 1.00 94.38 74 THR A C 1
ATOM 553 O O . THR A 1 74 ? -4.772 -1.295 26.573 1.00 94.38 74 THR A O 1
ATOM 556 N N . THR A 1 75 ? -2.767 -1.699 25.621 1.00 92.81 75 THR A N 1
ATOM 557 C CA . THR A 1 75 ? -2.675 -3.104 26.039 1.00 92.81 75 THR A CA 1
ATOM 558 C C . THR A 1 75 ? -2.574 -3.207 27.558 1.00 92.81 75 THR A C 1
ATOM 560 O O . THR A 1 75 ? -3.404 -3.878 28.171 1.00 92.81 75 THR A O 1
ATOM 563 N N . LEU A 1 76 ? -1.647 -2.482 28.195 1.00 93.56 76 LEU A N 1
ATOM 564 C CA . LEU A 1 76 ? -1.521 -2.446 29.661 1.00 93.56 76 LEU A CA 1
ATOM 565 C C . LEU A 1 76 ? -2.803 -1.950 30.340 1.00 93.56 76 LEU A C 1
ATOM 567 O O . LEU A 1 76 ? -3.225 -2.493 31.362 1.00 93.56 76 LEU A O 1
ATOM 571 N N . GLY A 1 77 ? -3.478 -0.971 29.736 1.00 92.44 77 GLY A N 1
ATOM 572 C CA . GLY A 1 77 ? -4.745 -0.456 30.238 1.00 92.44 77 GLY A CA 1
ATOM 573 C C . GLY A 1 77 ? -5.878 -1.487 30.260 1.00 92.44 77 GLY A C 1
ATOM 574 O O . GLY A 1 77 ? -6.793 -1.375 31.078 1.00 92.44 77 GLY A O 1
ATOM 575 N N . ARG A 1 78 ? -5.817 -2.522 29.412 1.00 91.44 78 ARG A N 1
ATOM 576 C CA . ARG A 1 78 ? -6.763 -3.650 29.424 1.00 91.44 78 ARG A CA 1
ATOM 577 C C . ARG A 1 78 ? -6.475 -4.659 30.543 1.00 91.44 78 ARG A C 1
ATOM 579 O O . ARG A 1 78 ? -7.406 -5.327 30.982 1.00 91.44 78 ARG A O 1
ATOM 586 N N . PHE A 1 79 ? -5.234 -4.742 31.024 1.00 92.75 79 PHE A N 1
ATOM 587 C CA . PHE A 1 79 ? -4.784 -5.716 32.031 1.00 92.75 79 PHE A CA 1
ATOM 588 C C . PHE A 1 79 ? -4.806 -5.202 33.482 1.00 92.75 79 PHE A C 1
ATOM 590 O O . PHE A 1 79 ? -4.225 -5.834 34.358 1.00 92.75 79 PHE A O 1
ATOM 597 N N . GLY A 1 80 ? -5.502 -4.095 33.764 1.00 89.06 80 GLY A N 1
ATOM 598 C CA . GLY A 1 80 ? -5.767 -3.665 35.147 1.00 89.06 80 GLY A CA 1
ATOM 599 C C . GLY A 1 80 ? -5.426 -2.214 35.473 1.00 89.06 80 GLY A C 1
ATOM 600 O O . GLY A 1 80 ? -5.600 -1.802 36.614 1.00 89.06 80 GLY A O 1
ATOM 601 N N . LEU A 1 81 ? -4.988 -1.417 34.493 1.00 94.00 81 LEU A N 1
ATOM 602 C CA . LEU A 1 81 ? -4.675 0.004 34.683 1.00 94.00 81 LEU A CA 1
ATOM 603 C C . LEU A 1 81 ? -5.608 0.897 33.842 1.00 94.00 81 LEU A C 1
ATOM 605 O O . LEU A 1 81 ? -5.167 1.484 32.853 1.00 94.00 81 LEU A O 1
ATOM 609 N N . PRO A 1 82 ? -6.901 1.040 34.197 1.00 91.62 82 PRO A N 1
ATOM 610 C CA . PRO A 1 82 ? -7.882 1.742 33.360 1.00 91.62 82 PRO A CA 1
ATOM 611 C C . PRO A 1 82 ?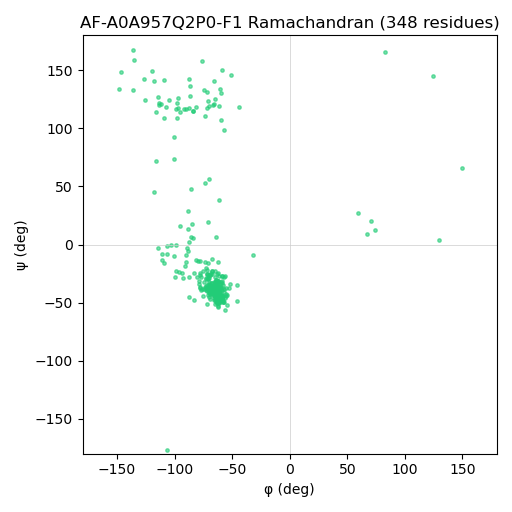 -7.514 3.209 33.077 1.00 91.62 82 PRO A C 1
ATOM 613 O O . PRO A 1 82 ? -7.854 3.723 32.012 1.00 91.62 82 PRO A O 1
ATOM 616 N N . LEU A 1 83 ? -6.759 3.861 33.971 1.00 95.12 83 LEU A N 1
ATOM 617 C CA . LEU A 1 83 ? -6.244 5.221 33.772 1.00 95.12 83 LEU A CA 1
ATOM 618 C C . LEU A 1 83 ? -5.333 5.340 32.539 1.00 95.12 83 LEU A C 1
ATOM 620 O O . LEU A 1 83 ? -5.389 6.352 31.843 1.00 95.12 83 LEU A O 1
ATOM 624 N N . LEU A 1 84 ? -4.563 4.296 32.205 1.00 92.44 84 LEU A N 1
ATOM 625 C CA . LEU A 1 84 ? -3.706 4.297 31.013 1.00 92.44 84 LEU A CA 1
ATOM 626 C C . LEU A 1 84 ? -4.518 4.426 29.717 1.00 92.44 84 LEU A C 1
ATOM 628 O O . LEU A 1 84 ? -4.055 5.058 28.772 1.00 92.44 84 LEU A O 1
ATOM 632 N N . ARG A 1 85 ? -5.754 3.907 29.679 1.00 92.81 85 ARG A N 1
ATOM 633 C CA . ARG A 1 85 ? -6.632 4.034 28.500 1.00 92.81 85 ARG A CA 1
ATOM 634 C C . ARG A 1 85 ? -7.078 5.478 28.276 1.00 92.81 85 ARG A C 1
ATOM 636 O O . ARG A 1 85 ? -7.174 5.921 27.136 1.00 92.81 85 ARG A O 1
ATOM 643 N N . ILE A 1 86 ? -7.330 6.214 29.357 1.00 94.50 86 ILE A N 1
ATOM 644 C CA . ILE A 1 86 ? -7.706 7.631 29.278 1.00 94.50 86 ILE A CA 1
ATOM 645 C C . ILE A 1 86 ? -6.501 8.452 28.808 1.00 94.50 86 ILE A C 1
ATOM 647 O O . ILE A 1 86 ? -6.644 9.305 27.938 1.00 94.50 86 ILE A O 1
ATOM 651 N N . ILE A 1 87 ? -5.304 8.130 29.308 1.00 95.50 87 ILE A N 1
ATOM 652 C CA . ILE A 1 87 ? -4.054 8.794 28.912 1.00 95.50 87 ILE A CA 1
ATOM 653 C C . ILE A 1 87 ? -3.721 8.555 27.429 1.00 95.50 87 ILE A C 1
ATOM 655 O O . ILE A 1 87 ? -3.176 9.447 26.788 1.00 95.50 87 ILE A O 1
ATOM 659 N N . SER A 1 88 ? -4.073 7.398 26.852 1.00 95.81 88 SER A N 1
ATOM 660 C CA . SER A 1 88 ? -3.852 7.137 25.418 1.00 95.81 88 SER A CA 1
ATOM 661 C C . SER A 1 88 ? -4.786 7.907 24.477 1.00 95.81 88 SER A C 1
ATOM 663 O O . SER A 1 88 ? -4.467 8.058 23.301 1.00 95.81 88 SER A O 1
ATOM 665 N N . LEU A 1 89 ? -5.929 8.398 24.967 1.00 96.31 89 LEU A N 1
ATOM 666 C CA . LEU A 1 89 ? -6.994 8.939 24.120 1.00 96.31 89 LEU A CA 1
ATOM 667 C C . LEU A 1 89 ? -6.585 10.194 23.320 1.00 96.31 89 LEU A C 1
ATOM 669 O O . LEU A 1 89 ? -6.887 10.236 22.132 1.00 96.31 89 LEU A O 1
ATOM 673 N N . PRO A 1 90 ? -5.852 11.179 23.878 1.00 96.94 90 PRO A N 1
ATOM 674 C CA . PRO A 1 90 ? -5.368 12.318 23.096 1.00 96.94 90 PRO A CA 1
ATOM 675 C C . PRO A 1 90 ? -4.389 11.919 21.984 1.00 96.94 90 PRO A C 1
ATOM 677 O O . PRO A 1 90 ? -4.419 12.499 20.903 1.00 96.94 90 PRO A O 1
ATOM 680 N N . GLY A 1 91 ? -3.528 10.927 22.239 1.00 94.75 91 GLY A N 1
ATOM 681 C CA . GLY A 1 91 ? -2.569 10.439 21.245 1.00 94.75 91 GLY A CA 1
ATOM 682 C C . GLY A 1 91 ? -3.254 9.711 20.090 1.00 94.75 91 GLY A C 1
ATOM 683 O O . GLY A 1 91 ? -2.880 9.900 18.938 1.00 94.75 91 GLY A O 1
ATOM 684 N N . LEU A 1 92 ? -4.286 8.930 20.401 1.00 95.81 92 LEU A N 1
ATOM 685 C CA . LEU A 1 92 ? -5.142 8.274 19.417 1.00 95.81 92 LEU A CA 1
ATOM 686 C C . LEU A 1 92 ? -5.945 9.284 18.591 1.00 95.81 92 LEU A C 1
ATOM 688 O O . LEU A 1 92 ? -5.858 9.279 17.370 1.00 95.81 92 LEU A O 1
ATOM 692 N N . LEU A 1 93 ? -6.578 10.261 19.247 1.00 95.94 93 LEU A N 1
ATOM 693 C CA . LEU A 1 93 ? -7.294 11.343 18.568 1.00 95.94 93 LEU A CA 1
ATOM 694 C C . LEU A 1 93 ? -6.391 12.129 17.601 1.00 95.94 93 LEU A C 1
ATOM 696 O O . LEU A 1 93 ? -6.826 12.525 16.524 1.00 95.94 93 LEU A O 1
ATOM 700 N N . TYR A 1 94 ? -5.128 12.355 17.971 1.00 95.56 94 TYR A N 1
ATOM 701 C CA . TYR A 1 94 ? -4.151 12.988 17.085 1.00 95.56 94 TYR A CA 1
ATOM 702 C C . TYR A 1 94 ? -3.888 12.161 15.816 1.00 95.56 94 TYR A C 1
ATOM 704 O O . TYR A 1 94 ? -3.829 12.724 14.723 1.00 95.56 94 TYR A O 1
ATOM 712 N N . LEU A 1 95 ? -3.759 10.837 15.945 1.00 94.44 95 LEU A N 1
ATOM 713 C CA . LEU A 1 95 ? -3.593 9.943 14.797 1.00 94.44 95 LEU A CA 1
ATOM 714 C C . LEU A 1 95 ? -4.864 9.894 13.936 1.00 94.44 95 LEU A C 1
ATOM 716 O O . LEU A 1 95 ? -4.765 9.978 12.715 1.00 94.44 95 LEU A O 1
ATOM 720 N N . ASP A 1 96 ? -6.049 9.863 14.542 1.00 94.19 96 ASP A N 1
ATOM 721 C CA . ASP A 1 96 ? -7.326 9.924 13.821 1.00 94.19 96 ASP A CA 1
ATOM 722 C C . ASP A 1 96 ? -7.449 11.189 12.968 1.00 94.19 96 ASP A C 1
ATOM 724 O O . ASP A 1 96 ? -7.824 11.125 11.795 1.00 94.19 96 ASP A O 1
ATOM 728 N N . LEU A 1 97 ? -7.067 12.344 13.520 1.00 92.81 97 LEU A N 1
ATOM 729 C CA . LEU A 1 97 ? -7.049 13.605 12.778 1.00 92.81 97 LEU A CA 1
ATOM 730 C C . LEU A 1 97 ? -6.077 13.573 11.594 1.00 92.81 97 LEU A C 1
ATOM 732 O O . LEU A 1 97 ? -6.374 14.174 10.561 1.00 92.81 97 LEU A O 1
ATOM 736 N N . TYR A 1 98 ? -4.952 12.862 11.711 1.00 93.50 98 TYR A N 1
ATOM 737 C CA . TYR A 1 98 ? -4.040 12.645 10.588 1.00 93.50 98 TYR A CA 1
ATOM 738 C C . TYR A 1 98 ? -4.730 11.860 9.459 1.00 93.50 98 TYR A C 1
ATOM 740 O O . TYR A 1 98 ? -4.736 12.327 8.319 1.00 93.50 98 TYR A O 1
ATOM 748 N N . PHE A 1 99 ? -5.382 10.731 9.762 1.00 93.38 99 PHE A N 1
ATOM 749 C CA . PHE A 1 99 ? -6.091 9.929 8.752 1.00 93.38 99 PHE A CA 1
ATOM 750 C C . PHE A 1 99 ? -7.245 10.700 8.099 1.00 93.38 99 PHE A C 1
ATOM 752 O O . PHE A 1 99 ? -7.381 10.704 6.875 1.00 93.38 99 PHE A O 1
ATOM 759 N N . VAL A 1 100 ? -8.045 11.417 8.895 1.00 92.50 100 VAL A N 1
ATOM 760 C CA . VAL A 1 100 ? -9.122 12.280 8.383 1.00 92.50 100 VAL A CA 1
ATOM 761 C C . VAL A 1 100 ? -8.554 13.396 7.504 1.00 92.50 100 VAL A C 1
ATOM 763 O O . VAL A 1 100 ? -9.102 13.679 6.438 1.00 92.50 100 VAL A O 1
ATOM 766 N N . GLY A 1 101 ? -7.440 14.008 7.909 1.00 88.75 101 GLY A N 1
ATOM 767 C CA . GLY A 1 101 ? -6.742 15.024 7.126 1.00 88.75 101 GLY A CA 1
ATOM 768 C C . GLY A 1 101 ? -6.317 14.503 5.754 1.00 88.75 101 GLY A C 1
ATOM 769 O O . GLY A 1 101 ? -6.639 15.125 4.742 1.00 88.75 101 GLY A O 1
ATOM 770 N N . GLN A 1 102 ? -5.677 13.331 5.708 1.00 89.25 102 GLN A N 1
ATOM 771 C CA . GLN A 1 102 ? -5.272 12.679 4.458 1.00 89.25 102 GLN A CA 1
ATOM 772 C C . GLN A 1 102 ? -6.475 12.358 3.561 1.00 89.25 102 GLN A C 1
ATOM 774 O O . GLN A 1 102 ? -6.466 12.674 2.368 1.00 89.25 102 GLN A O 1
ATOM 779 N N . ALA A 1 103 ? -7.554 11.820 4.136 1.00 89.94 103 ALA A N 1
ATOM 780 C CA . ALA A 1 103 ? -8.787 11.542 3.405 1.00 89.94 103 ALA A CA 1
ATOM 781 C C . ALA A 1 103 ? -9.396 12.813 2.788 1.00 89.94 103 ALA A C 1
ATOM 783 O O . ALA A 1 103 ? -9.787 12.811 1.619 1.00 89.94 103 ALA A O 1
ATOM 784 N N . VAL A 1 104 ? -9.448 13.915 3.544 1.00 88.75 104 VAL A N 1
ATOM 785 C CA . VAL A 1 104 ? -9.985 15.201 3.071 1.00 88.75 104 VAL A CA 1
ATOM 786 C C . VAL A 1 104 ? -9.095 15.815 1.995 1.00 88.75 104 VAL A C 1
ATOM 788 O O . VAL A 1 104 ? -9.615 16.311 0.995 1.00 88.75 104 VAL A O 1
ATOM 791 N N . LEU A 1 105 ? -7.773 15.786 2.171 1.00 86.06 105 LEU A N 1
ATOM 792 C CA . LEU A 1 105 ? -6.826 16.303 1.182 1.00 86.06 105 LEU A CA 1
ATOM 793 C C . LEU A 1 105 ? -6.950 15.546 -0.142 1.00 86.06 105 LEU A C 1
ATOM 795 O O . LEU A 1 105 ? -7.118 16.176 -1.187 1.00 86.06 105 LEU A O 1
ATOM 799 N N . ARG A 1 106 ? -6.965 14.209 -0.104 1.00 86.75 106 ARG A N 1
ATOM 800 C CA . ARG A 1 106 ? -7.113 13.387 -1.312 1.00 86.75 106 ARG A CA 1
ATOM 801 C C . ARG A 1 106 ? -8.475 13.567 -1.972 1.00 86.75 106 ARG A C 1
ATOM 803 O O . ARG A 1 106 ? -8.547 13.671 -3.199 1.00 86.75 106 ARG A O 1
ATOM 810 N N . TRP A 1 107 ? -9.545 13.661 -1.182 1.00 88.56 107 TRP A N 1
ATOM 811 C CA . TRP A 1 107 ? -10.880 13.932 -1.711 1.00 88.56 107 TRP A CA 1
ATOM 812 C C . TRP A 1 107 ? -10.946 15.300 -2.400 1.00 88.56 107 TRP A C 1
ATOM 814 O O . TRP A 1 107 ? -11.471 15.396 -3.506 1.00 88.56 107 TRP A O 1
ATOM 824 N N . ARG A 1 108 ? -10.347 16.345 -1.814 1.00 91.88 108 ARG A N 1
ATOM 825 C CA . ARG A 1 108 ? -10.265 17.677 -2.438 1.00 91.88 108 ARG A CA 1
ATOM 826 C C . ARG A 1 108 ? -9.413 17.688 -3.705 1.00 91.88 108 ARG A C 1
ATOM 828 O O . ARG A 1 108 ? -9.774 18.373 -4.654 1.00 91.88 108 ARG A O 1
ATOM 835 N N . ALA A 1 109 ? -8.309 16.943 -3.725 1.00 85.19 109 ALA A N 1
ATOM 836 C CA . ALA A 1 109 ? -7.401 16.899 -4.868 1.00 85.19 109 ALA A CA 1
ATOM 837 C C . ALA A 1 109 ? -7.987 16.134 -6.065 1.00 85.19 109 ALA A C 1
ATOM 839 O O . ALA A 1 109 ? -7.814 16.545 -7.208 1.00 85.19 109 ALA A O 1
ATOM 840 N N . THR A 1 110 ? -8.679 15.018 -5.816 1.00 87.44 110 THR A N 1
ATOM 841 C CA . THR A 1 110 ? -9.115 14.093 -6.880 1.00 87.44 110 THR A CA 1
ATOM 842 C C . THR A 1 110 ? -10.621 14.094 -7.134 1.00 87.44 110 THR A C 1
ATOM 844 O O . THR A 1 110 ? -11.074 13.555 -8.144 1.00 87.44 110 THR A O 1
ATOM 847 N N . GLY A 1 111 ? -11.419 14.641 -6.212 1.00 90.44 111 GLY A N 1
ATOM 848 C CA . GLY A 1 111 ? -12.880 14.537 -6.219 1.00 90.44 111 GLY A CA 1
ATOM 849 C C . GLY A 1 111 ? -13.403 13.117 -5.978 1.00 90.44 111 GLY A C 1
ATOM 850 O O . GLY A 1 111 ? -14.597 12.871 -6.147 1.00 90.44 111 GLY A O 1
ATOM 851 N N . ARG A 1 112 ? -12.537 12.163 -5.613 1.00 88.56 112 ARG A N 1
ATOM 852 C CA . ARG A 1 112 ? -12.880 10.745 -5.455 1.00 88.56 112 ARG A CA 1
ATOM 853 C C . ARG A 1 112 ? -12.622 10.274 -4.031 1.00 88.56 112 ARG A C 1
ATOM 855 O O . ARG A 1 112 ? -11.725 10.762 -3.350 1.00 88.56 112 ARG A O 1
ATOM 862 N N . VAL A 1 113 ? -13.431 9.312 -3.601 1.00 89.75 113 VAL A N 1
ATOM 863 C CA . VAL A 1 113 ? -13.246 8.590 -2.340 1.00 89.75 113 VAL A CA 1
ATOM 864 C C . VAL A 1 113 ? -12.211 7.496 -2.590 1.00 89.75 113 VAL A C 1
ATOM 866 O O . VAL A 1 113 ? -12.421 6.645 -3.455 1.00 89.75 113 VAL A O 1
ATOM 869 N N . GLY A 1 114 ? -11.090 7.566 -1.878 1.00 89.25 114 GLY A N 1
ATOM 870 C CA . GLY A 1 114 ? -10.002 6.592 -1.956 1.00 89.25 114 GLY A CA 1
ATOM 871 C C . GLY A 1 114 ? -9.952 5.686 -0.731 1.00 89.25 114 GLY A C 1
ATOM 872 O O . GLY A 1 114 ? -10.771 5.791 0.188 1.00 89.25 114 GLY A O 1
ATOM 873 N N . ILE A 1 115 ? -8.950 4.816 -0.698 1.00 91.00 115 ILE A N 1
ATOM 874 C CA . ILE A 1 115 ? -8.650 3.981 0.472 1.00 91.00 115 ILE A CA 1
ATOM 875 C C . ILE A 1 115 ? -8.390 4.795 1.753 1.00 91.00 115 ILE A C 1
ATOM 877 O O . ILE A 1 115 ? -8.759 4.360 2.833 1.00 91.00 115 ILE A O 1
ATOM 881 N N . GLU A 1 116 ? -7.897 6.024 1.651 1.00 91.62 116 GLU A N 1
ATOM 882 C CA . GLU A 1 116 ? -7.666 6.919 2.792 1.00 91.62 116 GLU A CA 1
ATOM 883 C C . GLU A 1 116 ? -8.975 7.255 3.515 1.00 91.62 116 GLU A C 1
ATOM 885 O O . GLU A 1 116 ? -9.008 7.411 4.733 1.00 91.62 116 GLU A O 1
ATOM 890 N N . THR A 1 117 ? -10.085 7.345 2.776 1.00 93.38 117 THR A N 1
ATOM 891 C CA . THR A 1 117 ? -11.405 7.534 3.385 1.00 93.38 117 THR A CA 1
ATOM 892 C C . THR A 1 117 ? -11.846 6.289 4.143 1.00 93.38 117 THR A C 1
ATOM 894 O O . THR A 1 117 ? -12.464 6.412 5.199 1.00 93.38 117 THR A O 1
ATOM 897 N N . ASN A 1 118 ? -11.513 5.102 3.631 1.00 94.06 118 ASN A N 1
ATOM 898 C CA . ASN A 1 118 ? -11.748 3.855 4.347 1.00 94.06 118 ASN A CA 1
ATOM 899 C C . ASN A 1 118 ? -11.009 3.863 5.697 1.00 94.06 118 ASN A C 1
ATOM 901 O O . ASN A 1 118 ? -11.616 3.631 6.741 1.00 94.06 118 ASN A O 1
ATOM 905 N N . ASP A 1 119 ? -9.734 4.244 5.676 1.00 93.88 119 ASP A N 1
ATOM 906 C CA . ASP A 1 119 ? -8.887 4.317 6.867 1.00 93.88 119 ASP A CA 1
ATOM 907 C C . ASP A 1 119 ? -9.441 5.297 7.896 1.00 93.88 119 ASP A C 1
ATOM 909 O O . ASP A 1 119 ? -9.598 4.941 9.061 1.00 93.88 119 ASP A O 1
ATOM 913 N N . ALA A 1 120 ? -9.827 6.498 7.455 1.00 95.31 120 ALA A N 1
ATOM 914 C CA . ALA A 1 120 ? -10.430 7.512 8.313 1.00 95.31 120 ALA A CA 1
ATOM 915 C C . ALA A 1 120 ? -11.724 7.016 8.986 1.00 95.31 120 ALA A C 1
ATOM 917 O O . ALA A 1 120 ? -11.897 7.178 10.195 1.00 95.31 120 ALA A O 1
ATOM 918 N N . VAL A 1 121 ? -12.622 6.374 8.227 1.00 95.38 121 VAL A N 1
ATOM 919 C CA . VAL A 1 121 ? -13.874 5.813 8.766 1.00 95.38 121 VAL A CA 1
ATOM 920 C C . VAL A 1 121 ? -13.589 4.679 9.749 1.00 95.38 121 VAL A C 1
ATOM 922 O O . VAL A 1 121 ? -14.233 4.600 10.798 1.00 95.38 121 VAL A O 1
ATOM 925 N N . LEU A 1 122 ? -12.624 3.817 9.433 1.00 96.00 122 LEU A N 1
ATOM 926 C CA . LEU A 1 122 ? -12.230 2.702 10.282 1.00 96.00 122 LEU A CA 1
ATOM 927 C C . LEU A 1 122 ? -11.680 3.190 11.623 1.00 96.00 122 LEU A C 1
ATOM 929 O O . LEU A 1 122 ? -12.199 2.776 12.658 1.00 96.00 122 LEU A O 1
ATOM 933 N N . VAL A 1 123 ? -10.686 4.083 11.624 1.00 95.81 123 VAL A N 1
ATOM 934 C CA . VAL A 1 123 ? -10.065 4.564 12.871 1.00 95.81 123 VAL A CA 1
ATOM 935 C C . VAL A 1 123 ? -11.048 5.361 13.722 1.00 95.81 123 VAL A C 1
ATOM 937 O O . VAL A 1 123 ? -11.235 5.031 14.891 1.00 95.81 123 VAL A O 1
ATOM 940 N N . THR A 1 124 ? -11.833 6.255 13.105 1.00 95.50 124 THR A N 1
ATOM 941 C CA . THR A 1 124 ? -12.887 7.002 13.813 1.00 95.50 124 THR A CA 1
ATOM 942 C C . THR A 1 124 ? -13.940 6.056 14.398 1.00 95.50 124 THR A C 1
ATOM 944 O O . THR A 1 124 ? -14.428 6.258 15.512 1.00 95.50 124 THR A O 1
ATOM 947 N N . GLY A 1 125 ? -14.293 4.987 13.678 1.00 95.44 125 GLY A N 1
ATOM 948 C CA . GLY A 1 125 ? -15.203 3.954 14.165 1.00 95.44 125 GLY A CA 1
ATOM 949 C C . GLY A 1 125 ? -14.627 3.149 15.334 1.00 95.44 125 GLY A C 1
ATOM 950 O O . GLY A 1 125 ? -15.338 2.871 16.307 1.00 95.44 125 GLY A O 1
ATOM 951 N N . LEU A 1 126 ? -13.342 2.791 15.283 1.00 96.69 126 LEU A N 1
ATOM 952 C CA . LEU A 1 126 ? -12.645 2.107 16.376 1.00 96.69 126 LEU A CA 1
ATOM 953 C C . LEU A 1 126 ? -12.572 2.995 17.627 1.00 96.69 126 LEU A C 1
ATOM 955 O O . LEU A 1 126 ? -12.894 2.520 18.724 1.00 96.69 126 LEU A O 1
ATOM 959 N N . LEU A 1 127 ? -12.272 4.284 17.458 1.00 95.50 127 LEU A N 1
ATOM 960 C CA . LEU A 1 127 ? -12.256 5.264 18.540 1.00 95.50 127 LEU A CA 1
ATOM 961 C C . LEU A 1 127 ? -13.652 5.435 19.156 1.00 95.50 127 LEU A C 1
ATOM 963 O O . LEU A 1 127 ? -13.827 5.299 20.373 1.00 95.50 127 LEU A O 1
ATOM 967 N N . ALA A 1 128 ? -14.678 5.638 18.321 1.00 94.62 128 ALA A N 1
ATOM 968 C CA . ALA A 1 128 ? -16.068 5.804 18.752 1.00 94.62 128 ALA A CA 1
ATOM 969 C C . ALA A 1 128 ? -16.601 4.575 19.506 1.00 94.62 128 ALA A C 1
ATOM 971 O O . ALA A 1 128 ? -17.326 4.699 20.496 1.00 94.62 128 ALA A O 1
ATOM 972 N N . THR A 1 129 ? -16.194 3.375 19.088 1.00 95.94 129 THR A N 1
ATOM 973 C CA . THR A 1 129 ? -16.549 2.113 19.754 1.00 95.94 129 THR A CA 1
ATOM 974 C C . THR A 1 129 ? -15.641 1.759 20.938 1.00 95.94 129 THR A C 1
ATOM 976 O O . THR A 1 129 ? -15.795 0.691 21.539 1.00 95.94 129 THR A O 1
ATOM 979 N N . ARG A 1 130 ? -14.721 2.659 21.322 1.00 95.69 130 ARG A N 1
ATOM 980 C CA . ARG A 1 130 ? -13.755 2.508 22.427 1.00 95.69 130 ARG A CA 1
ATOM 981 C C . ARG A 1 130 ? -12.824 1.299 22.273 1.00 95.69 130 ARG A C 1
ATOM 983 O O . ARG A 1 130 ? -12.306 0.767 23.266 1.00 95.69 130 ARG A O 1
ATOM 990 N N . GLN A 1 131 ? -12.564 0.880 21.037 1.00 95.69 131 GLN A N 1
ATOM 991 C CA . GLN A 1 131 ? -11.622 -0.183 20.688 1.00 95.69 131 GLN A CA 1
ATOM 992 C C . GLN A 1 131 ? -10.182 0.341 20.541 1.00 95.69 131 GLN A C 1
ATOM 994 O O . GLN A 1 131 ? -9.462 -0.021 19.617 1.00 95.69 131 GLN A O 1
ATOM 999 N N . LEU A 1 132 ? -9.732 1.128 21.524 1.00 96.06 132 LEU A N 1
ATOM 1000 C CA . LEU A 1 132 ? -8.459 1.867 21.508 1.00 96.06 132 LEU A CA 1
ATOM 1001 C C . LEU A 1 132 ? -7.219 1.010 21.185 1.00 96.06 132 LEU A C 1
ATOM 1003 O O . LEU A 1 132 ? -6.272 1.479 20.569 1.00 96.06 132 LEU A O 1
ATOM 1007 N N . GLY A 1 133 ? -7.206 -0.259 21.608 1.00 94.75 133 GLY A N 1
ATOM 1008 C CA . GLY A 1 133 ? -6.087 -1.163 21.318 1.00 94.75 133 GLY A CA 1
ATOM 1009 C C . GLY A 1 133 ? -6.031 -1.616 19.857 1.00 94.75 133 GLY A C 1
ATOM 1010 O O . GLY A 1 133 ? -4.944 -1.756 19.307 1.00 94.75 133 GLY A O 1
ATOM 1011 N N . ALA A 1 134 ? -7.190 -1.826 19.225 1.00 94.56 134 ALA A N 1
ATOM 1012 C CA . ALA A 1 134 ? -7.258 -2.173 17.807 1.00 94.56 134 ALA A CA 1
ATOM 1013 C C . ALA A 1 134 ? -6.882 -0.969 16.934 1.00 94.56 134 ALA A C 1
ATOM 1015 O O . ALA A 1 134 ? -6.155 -1.126 15.962 1.00 94.56 134 ALA A O 1
ATOM 1016 N N . GLU A 1 135 ? -7.312 0.227 17.333 1.00 95.62 135 GLU A N 1
ATOM 1017 C CA . GLU A 1 135 ? -6.961 1.498 16.694 1.00 95.62 135 GLU A CA 1
ATOM 1018 C C . GLU A 1 135 ? -5.450 1.767 16.738 1.00 95.62 135 GLU A C 1
ATOM 1020 O O . GLU A 1 135 ? -4.826 1.986 15.702 1.00 95.62 135 GLU A O 1
ATOM 1025 N N . ALA A 1 136 ? -4.833 1.645 17.920 1.00 96.12 136 ALA A N 1
ATOM 1026 C CA . ALA A 1 136 ? -3.387 1.791 18.067 1.00 96.12 136 ALA A CA 1
ATOM 1027 C C . ALA A 1 136 ? -2.625 0.775 17.200 1.00 96.12 136 ALA A C 1
ATOM 1029 O O . ALA A 1 136 ? -1.660 1.133 16.527 1.00 96.12 136 ALA A O 1
ATOM 1030 N N . LEU A 1 137 ? -3.076 -0.487 17.198 1.00 94.38 137 LEU A N 1
ATOM 1031 C CA . LEU A 1 137 ? -2.451 -1.555 16.418 1.00 94.38 137 LEU A CA 1
ATOM 1032 C C . LEU A 1 137 ? -2.553 -1.277 14.918 1.00 94.38 137 LEU A C 1
ATOM 1034 O O . LEU A 1 137 ? -1.564 -1.429 14.203 1.00 94.38 137 LEU A O 1
ATOM 1038 N N . PHE A 1 138 ? -3.727 -0.849 14.459 1.00 94.19 138 PHE A N 1
ATOM 1039 C CA . PHE A 1 138 ? -3.956 -0.458 13.077 1.00 94.19 138 PHE A CA 1
ATOM 1040 C C . PHE A 1 138 ? -3.011 0.672 12.659 1.00 94.19 138 PHE A C 1
ATOM 1042 O O . PHE A 1 138 ? -2.300 0.528 11.666 1.00 94.19 138 PHE A O 1
ATOM 1049 N N . ALA A 1 139 ? -2.917 1.745 13.452 1.00 94.12 139 ALA A N 1
ATOM 1050 C CA . ALA A 1 139 ? -1.996 2.842 13.172 1.00 94.12 139 ALA A CA 1
ATOM 1051 C C . ALA A 1 139 ? -0.535 2.361 13.114 1.00 94.12 139 ALA A C 1
ATOM 1053 O O . ALA A 1 139 ? 0.201 2.724 12.199 1.00 94.12 139 ALA A O 1
ATOM 1054 N N . THR A 1 140 ? -0.103 1.496 14.037 1.00 93.69 140 THR A N 1
ATOM 1055 C CA . THR A 1 140 ? 1.257 0.936 14.004 1.00 93.69 140 THR A CA 1
ATOM 1056 C C . THR A 1 140 ? 1.514 0.119 12.744 1.00 93.69 140 THR A C 1
ATOM 1058 O O . THR A 1 140 ? 2.560 0.294 12.120 1.00 93.69 140 THR A O 1
ATOM 1061 N N . LEU A 1 141 ? 0.582 -0.745 12.336 1.00 90.88 141 LEU A N 1
ATOM 1062 C CA . LEU A 1 141 ? 0.702 -1.509 11.091 1.00 90.88 141 LEU A CA 1
ATOM 1063 C C . LEU A 1 141 ? 0.762 -0.585 9.869 1.00 90.88 141 LEU A C 1
ATOM 1065 O O . LEU A 1 141 ? 1.628 -0.775 9.014 1.00 90.88 141 LEU A O 1
ATOM 1069 N N . PHE A 1 142 ? -0.079 0.452 9.832 1.00 91.00 142 PHE A N 1
ATOM 1070 C CA . PHE A 1 142 ? -0.082 1.468 8.780 1.00 91.00 142 PHE A CA 1
ATOM 1071 C C . PHE A 1 142 ? 1.291 2.140 8.636 1.00 91.00 142 PHE A C 1
ATOM 1073 O O . PHE A 1 142 ? 1.906 2.088 7.569 1.00 91.00 142 PHE A O 1
ATOM 1080 N N . PHE A 1 143 ? 1.823 2.722 9.716 1.00 91.19 143 PHE A N 1
ATOM 1081 C CA . PHE A 1 143 ? 3.100 3.443 9.650 1.00 91.19 143 PHE A CA 1
ATOM 1082 C C . PHE A 1 143 ? 4.298 2.505 9.453 1.00 91.19 143 PHE A C 1
ATOM 1084 O O . PHE A 1 143 ? 5.284 2.889 8.826 1.00 91.19 143 PHE A O 1
ATOM 1091 N N . THR A 1 144 ? 4.214 1.258 9.930 1.00 88.31 144 THR A N 1
ATOM 1092 C CA . THR A 1 144 ? 5.232 0.233 9.642 1.00 88.31 144 THR A CA 1
ATOM 1093 C C . THR A 1 144 ? 5.252 -0.084 8.150 1.00 88.31 144 THR A C 1
ATOM 1095 O O . THR A 1 144 ? 6.325 -0.132 7.554 1.00 88.31 144 THR A O 1
ATOM 1098 N N . SER A 1 145 ? 4.077 -0.253 7.533 1.00 85.94 145 SER A N 1
ATOM 1099 C CA . SER A 1 145 ? 3.951 -0.471 6.090 1.00 85.94 145 SER A CA 1
ATOM 1100 C C . SER A 1 145 ? 4.565 0.682 5.301 1.00 85.94 145 SER A C 1
ATOM 1102 O O . SER A 1 145 ? 5.359 0.435 4.399 1.00 85.94 145 SER A O 1
ATOM 1104 N N . HIS A 1 146 ? 4.247 1.931 5.651 1.00 84.75 146 HIS A N 1
ATOM 1105 C CA . HIS A 1 146 ? 4.798 3.103 4.963 1.00 84.75 146 HIS A CA 1
ATOM 1106 C C . HIS A 1 146 ? 6.327 3.159 5.068 1.00 84.75 146 HIS A C 1
ATOM 1108 O O . HIS A 1 146 ? 7.031 3.316 4.075 1.00 84.75 146 HIS A O 1
ATOM 1114 N N . LYS A 1 147 ? 6.867 2.912 6.265 1.00 86.19 147 LYS A N 1
ATOM 1115 C CA . LYS A 1 147 ? 8.316 2.867 6.479 1.00 86.19 147 LYS A CA 1
ATOM 1116 C C . LYS A 1 147 ? 8.997 1.750 5.685 1.00 86.19 147 LYS A C 1
ATOM 1118 O O . LYS A 1 147 ? 10.109 1.930 5.197 1.00 86.19 147 LYS A O 1
ATOM 1123 N N . LEU A 1 148 ? 8.352 0.590 5.549 1.00 83.69 148 LEU A N 1
ATOM 1124 C CA . LEU A 1 148 ? 8.865 -0.483 4.698 1.00 83.69 148 LEU A CA 1
ATOM 1125 C C . LEU A 1 148 ? 8.906 -0.046 3.232 1.00 83.69 148 LEU A C 1
ATOM 1127 O O . LEU A 1 148 ? 9.917 -0.280 2.579 1.00 83.69 148 LEU A O 1
ATOM 1131 N N . GLN A 1 149 ? 7.868 0.628 2.735 1.00 80.81 149 GLN A N 1
ATOM 1132 C CA . GLN A 1 149 ? 7.849 1.170 1.373 1.00 80.81 149 GLN A CA 1
ATOM 1133 C C . GLN A 1 149 ? 8.993 2.159 1.135 1.00 80.81 149 GLN A C 1
ATOM 1135 O O . GLN A 1 149 ? 9.681 2.053 0.124 1.00 80.81 149 GLN A O 1
ATOM 1140 N N . GLU A 1 150 ? 9.250 3.060 2.085 1.00 82.19 150 GLU A N 1
ATOM 1141 C CA . GLU A 1 150 ? 10.363 4.014 2.012 1.00 82.19 150 GLU A CA 1
ATOM 1142 C C . GLU A 1 150 ? 11.729 3.315 1.958 1.00 82.19 150 GLU A C 1
ATOM 1144 O O . GLU A 1 150 ? 12.565 3.645 1.118 1.00 82.19 150 GLU A O 1
ATOM 1149 N N . ILE A 1 151 ? 11.962 2.319 2.822 1.00 82.19 151 ILE A N 1
ATOM 1150 C CA . ILE A 1 151 ? 13.221 1.553 2.842 1.00 82.19 151 ILE A CA 1
ATOM 1151 C C . ILE A 1 151 ? 13.408 0.792 1.527 1.00 82.19 151 ILE A C 1
ATOM 1153 O O . ILE A 1 151 ? 14.507 0.759 0.976 1.00 82.19 151 ILE A O 1
ATOM 1157 N N . VAL A 1 152 ? 12.332 0.190 1.019 1.00 78.69 152 VAL A N 1
ATOM 1158 C CA . VAL A 1 152 ? 12.327 -0.507 -0.268 1.00 78.69 152 VAL A CA 1
ATOM 1159 C C . VAL A 1 152 ? 12.659 0.461 -1.402 1.00 78.69 152 VAL A C 1
ATOM 1161 O O . VAL A 1 152 ? 13.543 0.165 -2.203 1.00 78.69 152 VAL A O 1
ATOM 1164 N N . ALA A 1 153 ? 12.023 1.632 -1.436 1.00 75.81 153 ALA A N 1
ATOM 1165 C CA . ALA A 1 153 ? 12.284 2.670 -2.428 1.00 75.81 153 ALA A CA 1
ATOM 1166 C C . ALA A 1 153 ? 13.747 3.133 -2.408 1.00 75.81 153 ALA A C 1
ATOM 1168 O O . ALA A 1 153 ? 14.393 3.202 -3.455 1.00 75.81 153 ALA A O 1
ATOM 1169 N N . ALA A 1 154 ? 14.292 3.382 -1.215 1.00 80.00 154 ALA A N 1
ATOM 1170 C CA . ALA A 1 154 ? 15.692 3.751 -1.041 1.00 80.00 154 ALA A CA 1
ATOM 1171 C C . ALA A 1 154 ? 16.645 2.639 -1.514 1.00 80.00 154 ALA A C 1
ATOM 1173 O O . ALA A 1 154 ? 17.643 2.922 -2.177 1.00 80.00 154 ALA A O 1
ATOM 1174 N N . GLY A 1 155 ? 16.313 1.374 -1.231 1.00 76.12 155 GLY A N 1
ATOM 1175 C CA . GLY A 1 155 ? 17.075 0.215 -1.697 1.00 76.12 155 GLY A CA 1
ATOM 1176 C C . GLY A 1 155 ? 17.130 0.117 -3.224 1.00 76.12 155 GLY A C 1
ATOM 1177 O O . GLY A 1 155 ? 18.214 -0.041 -3.783 1.00 76.12 155 GLY A O 1
ATOM 1178 N N . VAL A 1 156 ? 15.990 0.289 -3.906 1.00 71.44 156 VAL A N 1
ATOM 1179 C CA . VAL A 1 156 ? 15.921 0.294 -5.383 1.00 71.44 156 VAL A CA 1
ATOM 1180 C C . VAL A 1 156 ? 16.790 1.407 -5.974 1.00 71.44 156 VAL A C 1
ATOM 1182 O O . VAL A 1 156 ? 17.567 1.175 -6.904 1.00 71.44 156 VAL A O 1
ATOM 1185 N N . ALA A 1 157 ? 16.704 2.618 -5.425 1.00 72.06 157 ALA A N 1
ATOM 1186 C CA . ALA A 1 157 ? 17.471 3.750 -5.932 1.00 72.06 157 ALA A CA 1
ATOM 1187 C C . ALA A 1 157 ? 18.989 3.572 -5.743 1.00 72.06 157 ALA A C 1
ATOM 1189 O O . ALA A 1 1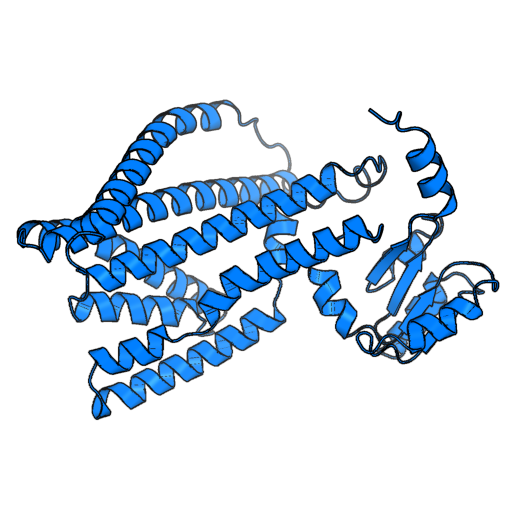57 ? 19.780 3.924 -6.626 1.00 72.06 157 ALA A O 1
ATOM 1190 N N . GLN A 1 158 ? 19.408 2.968 -4.626 1.00 73.88 158 GLN A N 1
ATOM 1191 C CA . GLN A 1 158 ? 20.815 2.672 -4.367 1.00 73.88 158 GLN A CA 1
ATOM 1192 C C . GLN A 1 158 ? 21.361 1.605 -5.328 1.00 73.88 158 GLN A C 1
ATOM 1194 O O . GLN A 1 158 ? 22.481 1.742 -5.828 1.00 73.88 158 GLN A O 1
ATOM 1199 N N . GLU A 1 159 ? 20.580 0.566 -5.640 1.00 67.81 159 GLU A N 1
ATOM 1200 C CA . GLU A 1 159 ? 20.977 -0.439 -6.635 1.00 67.81 159 GLU A CA 1
ATOM 1201 C C . GLU A 1 159 ? 21.078 0.134 -8.051 1.00 67.81 159 GLU A C 1
ATOM 1203 O O . GLU A 1 159 ? 21.935 -0.297 -8.819 1.00 67.81 159 GLU A O 1
ATOM 1208 N N . THR A 1 160 ? 20.248 1.124 -8.377 1.00 64.62 160 THR A N 1
ATOM 1209 C CA . THR A 1 160 ? 20.278 1.797 -9.683 1.00 64.62 160 THR A CA 1
ATOM 1210 C C . THR A 1 160 ? 21.521 2.683 -9.825 1.00 64.62 160 THR A C 1
ATOM 1212 O O . THR A 1 160 ? 22.121 2.735 -10.893 1.00 64.62 160 THR A O 1
ATOM 1215 N N . THR A 1 161 ? 21.944 3.341 -8.740 1.00 66.56 161 THR A N 1
ATOM 1216 C CA . THR A 1 161 ? 23.104 4.256 -8.742 1.00 66.56 161 THR A CA 1
ATOM 1217 C C . THR A 1 161 ? 24.452 3.528 -8.658 1.00 66.56 161 THR A C 1
ATOM 1219 O O . THR A 1 161 ? 25.460 4.046 -9.124 1.00 66.56 161 THR A O 1
ATOM 1222 N N . SER A 1 162 ? 24.492 2.337 -8.051 1.00 61.84 162 SER A N 1
ATOM 1223 C CA . SER A 1 162 ? 25.734 1.573 -7.822 1.00 61.84 162 SER A CA 1
ATOM 1224 C C . SER A 1 162 ? 26.121 0.618 -8.954 1.00 61.84 162 SER A C 1
ATOM 1226 O O . SER A 1 162 ? 27.170 -0.017 -8.874 1.00 61.84 162 SER A O 1
ATOM 1228 N N . GLY A 1 163 ? 25.306 0.491 -10.006 1.00 59.00 163 GLY A N 1
ATOM 1229 C CA . GLY A 1 163 ? 25.759 -0.168 -11.227 1.00 59.00 163 GLY A CA 1
ATOM 1230 C C . GLY A 1 163 ? 26.871 0.667 -11.863 1.00 59.00 163 GLY A C 1
ATOM 1231 O O . GLY A 1 163 ? 26.622 1.823 -12.188 1.00 59.00 163 GLY A O 1
ATOM 1232 N N . ASP A 1 164 ? 28.065 0.085 -12.040 1.00 49.69 164 ASP A N 1
ATOM 1233 C CA . ASP A 1 164 ? 29.286 0.657 -12.656 1.00 49.69 164 ASP A CA 1
ATOM 1234 C C . ASP A 1 164 ? 29.116 1.058 -14.143 1.00 49.69 164 ASP A C 1
ATOM 1236 O O . ASP A 1 164 ? 29.996 0.850 -14.976 1.00 49.69 164 ASP A O 1
ATOM 1240 N N . LEU A 1 165 ? 27.966 1.608 -14.524 1.00 53.94 165 LEU A N 1
ATOM 1241 C CA . LEU A 1 165 ? 27.684 2.114 -15.856 1.00 53.94 165 LEU A CA 1
ATOM 1242 C C . LEU A 1 165 ? 27.839 3.643 -15.829 1.00 53.94 165 LEU A C 1
ATOM 1244 O O . LEU A 1 165 ? 26.871 4.346 -15.528 1.00 53.94 165 LEU A O 1
ATOM 1248 N N . PRO A 1 166 ? 29.035 4.184 -16.150 1.00 48.78 166 PRO A N 1
ATOM 1249 C CA . PRO A 1 166 ? 29.371 5.612 -16.049 1.00 48.78 166 PRO A CA 1
ATOM 1250 C C . PRO A 1 166 ? 28.563 6.542 -16.974 1.00 48.78 166 PRO A C 1
ATOM 1252 O O . PRO A 1 166 ? 28.859 7.727 -17.060 1.00 48.78 166 PRO A O 1
ATOM 1255 N N . TYR A 1 167 ? 27.552 6.028 -17.675 1.00 49.16 167 TYR A N 1
ATOM 1256 C CA . TYR A 1 167 ? 26.763 6.752 -18.671 1.00 49.16 167 TYR A CA 1
ATOM 1257 C C . TYR A 1 167 ? 25.288 6.959 -18.281 1.00 49.16 167 TYR A C 1
ATOM 1259 O O . TYR A 1 167 ? 24.570 7.655 -18.995 1.00 49.16 167 TYR A O 1
ATOM 1267 N N . LEU A 1 168 ? 24.814 6.430 -17.142 1.00 46.66 168 LEU A N 1
ATOM 1268 C CA . LEU A 1 168 ? 23.482 6.785 -16.611 1.00 46.66 168 LEU A CA 1
ATOM 1269 C C . LEU A 1 168 ? 23.476 8.109 -15.824 1.00 46.66 168 LEU A C 1
ATOM 1271 O O . LEU A 1 168 ? 22.410 8.663 -15.557 1.00 46.66 168 LEU A O 1
ATOM 1275 N N . THR A 1 169 ? 24.649 8.640 -15.478 1.00 48.94 169 THR A N 1
ATOM 1276 C CA . THR A 1 169 ? 24.810 9.870 -14.691 1.00 48.94 169 THR A CA 1
ATOM 1277 C C . THR A 1 169 ? 24.578 11.151 -15.494 1.00 48.94 169 THR A C 1
ATOM 1279 O O . THR A 1 169 ? 24.120 12.129 -14.911 1.00 48.94 169 THR A O 1
ATOM 1282 N N . GLU A 1 170 ? 24.817 11.161 -16.811 1.00 47.72 170 GLU A N 1
ATOM 1283 C CA . GLU A 1 170 ? 24.710 12.391 -17.620 1.00 47.72 170 GLU A CA 1
ATOM 1284 C C . GLU A 1 170 ? 23.389 12.541 -18.396 1.00 47.72 170 GLU A C 1
ATOM 1286 O O . GLU A 1 170 ? 22.983 13.665 -18.683 1.00 47.72 170 GLU A O 1
ATOM 1291 N N . ALA A 1 171 ? 22.662 11.451 -18.683 1.00 41.44 171 ALA A N 1
ATOM 1292 C CA . ALA A 1 171 ? 21.436 11.502 -19.498 1.00 41.44 171 ALA A CA 1
ATOM 1293 C C . ALA A 1 171 ? 20.111 11.410 -18.710 1.00 41.44 171 ALA A C 1
ATOM 1295 O O . ALA A 1 171 ? 19.037 11.471 -19.307 1.00 41.44 171 ALA A O 1
ATOM 1296 N N . GLY A 1 172 ? 20.141 11.281 -17.380 1.00 46.59 172 GLY A N 1
ATOM 1297 C CA . GLY A 1 172 ? 18.911 11.299 -16.582 1.00 46.59 172 GLY A CA 1
ATOM 1298 C C . GLY A 1 172 ? 18.979 10.459 -15.320 1.00 46.59 172 GLY A C 1
ATOM 1299 O O . GLY A 1 172 ? 18.226 9.492 -15.186 1.00 46.59 172 GLY A O 1
ATOM 1300 N N . ALA A 1 173 ? 19.841 10.855 -14.380 1.00 43.50 173 ALA A N 1
ATOM 1301 C CA . ALA A 1 173 ? 19.708 10.450 -12.989 1.00 43.50 173 ALA A CA 1
ATOM 1302 C C . ALA A 1 173 ? 18.321 10.899 -12.503 1.00 43.50 173 ALA A C 1
ATOM 1304 O O . ALA A 1 173 ? 18.088 12.075 -12.218 1.00 43.50 173 ALA A O 1
ATOM 1305 N N . MET A 1 174 ? 17.360 9.976 -12.503 1.00 46.44 174 MET A N 1
ATOM 1306 C CA . MET A 1 174 ? 16.032 10.261 -11.986 1.00 46.44 174 MET A CA 1
ATOM 1307 C C . MET A 1 174 ? 16.194 10.528 -10.482 1.00 46.44 174 MET A C 1
ATOM 1309 O O . MET A 1 174 ? 16.794 9.703 -9.791 1.00 46.44 174 MET A O 1
ATOM 1313 N N . PRO A 1 175 ? 15.723 11.671 -9.958 1.00 49.72 175 PRO A N 1
ATOM 1314 C CA . PRO A 1 175 ? 15.854 11.969 -8.539 1.00 49.72 175 PRO A CA 1
ATOM 1315 C C . PRO A 1 175 ? 15.167 10.875 -7.712 1.00 49.72 175 PRO A C 1
ATOM 1317 O O . PRO A 1 175 ? 14.167 10.314 -8.149 1.00 49.72 175 PRO A O 1
ATOM 1320 N N . LEU A 1 176 ? 15.657 10.607 -6.499 1.00 47.81 176 LEU A N 1
ATOM 1321 C CA . LEU A 1 176 ? 15.090 9.634 -5.546 1.00 47.81 176 LEU A CA 1
ATOM 1322 C C . LEU A 1 176 ? 13.555 9.764 -5.406 1.00 47.81 176 LEU A C 1
ATOM 1324 O O . LEU A 1 176 ? 12.828 8.776 -5.286 1.00 47.81 176 LEU A O 1
ATOM 1328 N N . ALA A 1 177 ? 13.064 11.005 -5.488 1.00 42.31 177 ALA A N 1
ATOM 1329 C CA . ALA A 1 177 ? 11.648 11.360 -5.475 1.00 42.31 177 ALA A CA 1
ATOM 1330 C C . ALA A 1 177 ? 10.862 10.825 -6.686 1.00 42.31 177 ALA A C 1
ATOM 1332 O O . ALA A 1 177 ? 9.676 10.546 -6.562 1.00 42.31 177 ALA A O 1
ATOM 1333 N N . ALA A 1 178 ? 11.495 10.675 -7.848 1.00 44.16 178 ALA A N 1
ATOM 1334 C CA . ALA A 1 178 ? 10.888 10.110 -9.044 1.00 44.16 178 ALA A CA 1
ATOM 1335 C C . ALA A 1 178 ? 10.802 8.579 -8.976 1.00 44.16 178 ALA A C 1
ATOM 1337 O O . ALA A 1 178 ? 9.766 8.055 -9.349 1.00 44.16 178 ALA A O 1
ATOM 1338 N N . THR A 1 179 ? 11.796 7.885 -8.403 1.00 50.59 179 THR A N 1
ATOM 1339 C CA . THR A 1 179 ? 11.712 6.438 -8.098 1.00 50.59 179 THR A CA 1
ATOM 1340 C C . THR A 1 179 ? 10.683 6.113 -7.012 1.00 50.59 179 THR A C 1
ATOM 1342 O O . THR A 1 179 ? 9.973 5.112 -7.093 1.00 50.59 179 THR A O 1
ATOM 1345 N N . ALA A 1 180 ? 10.564 6.973 -5.994 1.00 46.78 180 ALA A N 1
ATOM 1346 C CA . ALA A 1 180 ? 9.505 6.866 -4.993 1.00 46.78 180 ALA A CA 1
ATOM 1347 C C . ALA A 1 180 ? 8.129 7.137 -5.620 1.00 46.78 180 ALA A C 1
ATOM 1349 O O . ALA A 1 180 ? 7.188 6.382 -5.382 1.00 46.78 180 ALA A O 1
ATOM 1350 N N . ALA A 1 181 ? 8.040 8.141 -6.500 1.00 47.28 181 ALA A N 1
ATOM 1351 C CA . ALA A 1 181 ? 6.843 8.396 -7.286 1.00 47.28 181 ALA A CA 1
ATOM 1352 C C . ALA A 1 181 ? 6.521 7.243 -8.246 1.00 47.28 181 ALA A C 1
ATOM 1354 O O . ALA A 1 181 ? 5.343 6.976 -8.424 1.00 47.28 181 ALA A O 1
ATOM 1355 N N . THR A 1 182 ? 7.485 6.503 -8.819 1.00 49.38 182 THR A N 1
ATOM 1356 C CA . THR A 1 182 ? 7.173 5.321 -9.647 1.00 49.38 182 THR A CA 1
ATOM 1357 C C . THR A 1 182 ? 6.693 4.115 -8.850 1.00 49.38 182 THR A C 1
ATOM 1359 O O . THR A 1 182 ? 5.841 3.377 -9.344 1.00 49.38 182 THR A O 1
ATOM 1362 N N . LEU A 1 183 ? 7.134 3.950 -7.600 1.00 52.44 183 LEU A N 1
ATOM 1363 C CA . LEU A 1 183 ? 6.520 2.987 -6.676 1.00 52.44 183 LEU A CA 1
ATOM 1364 C C . LEU A 1 183 ? 5.097 3.404 -6.288 1.00 52.44 183 LEU A C 1
ATOM 1366 O O . LEU A 1 183 ? 4.206 2.559 -6.191 1.00 52.44 183 LEU A O 1
ATOM 1370 N N . GLU A 1 184 ? 4.859 4.706 -6.132 1.00 50.75 184 GLU A N 1
ATOM 1371 C CA . GLU A 1 184 ? 3.514 5.259 -5.972 1.00 50.75 184 GLU A CA 1
ATOM 1372 C C . GLU A 1 184 ? 2.676 5.108 -7.254 1.00 50.75 184 GLU A C 1
ATOM 1374 O O . GLU A 1 184 ? 1.475 4.865 -7.191 1.00 50.75 184 GLU A O 1
ATOM 1379 N N . GLN A 1 185 ? 3.307 5.172 -8.427 1.00 48.12 185 GLN A N 1
ATOM 1380 C CA . GLN A 1 185 ? 2.701 5.108 -9.758 1.00 48.12 185 GLN A CA 1
ATOM 1381 C C . GLN A 1 185 ? 2.569 3.668 -10.286 1.00 48.12 185 GLN A C 1
ATOM 1383 O O . GLN A 1 185 ? 2.444 3.448 -11.492 1.00 48.12 185 GLN A O 1
ATOM 1388 N N . MET A 1 186 ? 2.427 2.684 -9.393 1.00 56.78 186 MET A N 1
ATOM 1389 C CA . MET A 1 186 ? 1.685 1.439 -9.664 1.00 56.78 186 MET A CA 1
ATOM 1390 C C . MET A 1 186 ? 0.172 1.747 -9.754 1.00 56.78 186 MET A C 1
ATOM 1392 O O . MET A 1 186 ? -0.675 1.247 -9.005 1.00 56.78 186 MET A O 1
ATOM 1396 N N . SER A 1 187 ? -0.169 2.665 -10.662 1.00 62.09 187 SER A N 1
ATOM 1397 C CA . SER A 1 187 ? -1.455 3.369 -10.748 1.00 62.09 187 SER A CA 1
ATOM 1398 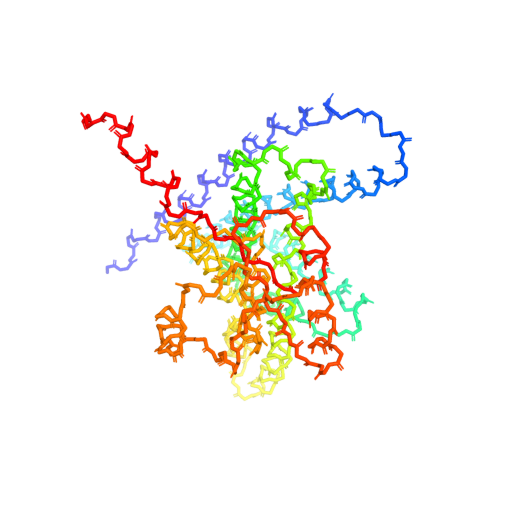C C . SER A 1 187 ? -2.636 2.451 -11.072 1.00 62.09 187 SER A C 1
ATOM 1400 O O . SER A 1 187 ? -3.767 2.717 -10.659 1.00 62.09 187 SER A O 1
ATOM 1402 N N . GLY A 1 188 ? -2.388 1.341 -11.775 1.00 73.19 188 GLY A N 1
ATOM 1403 C CA . GLY A 1 188 ? -3.426 0.367 -12.111 1.00 73.19 188 GLY A CA 1
ATOM 1404 C C . GLY A 1 188 ? -4.012 -0.303 -10.868 1.00 73.19 188 GLY A C 1
ATOM 1405 O O . GLY A 1 188 ? -5.230 -0.442 -10.748 1.00 73.19 188 GLY A O 1
ATOM 1406 N N . TRP A 1 189 ? -3.156 -0.657 -9.910 1.00 75.81 189 TRP A N 1
ATOM 1407 C CA . TRP A 1 189 ? -3.574 -1.327 -8.682 1.00 75.81 189 TRP A CA 1
ATOM 1408 C C . TRP A 1 189 ? -4.207 -0.369 -7.690 1.00 75.81 189 TRP A C 1
ATOM 1410 O O . TRP A 1 189 ? -5.232 -0.706 -7.106 1.00 75.81 189 TRP A O 1
ATOM 1420 N N . GLN A 1 190 ? -3.679 0.849 -7.555 1.00 81.25 190 GLN A N 1
ATOM 1421 C CA . GLN A 1 190 ? -4.312 1.876 -6.724 1.00 81.25 190 GLN A CA 1
ATOM 1422 C C . GLN A 1 190 ? -5.750 2.151 -7.162 1.00 81.25 190 GLN A C 1
ATOM 1424 O O . GLN A 1 190 ? -6.635 2.225 -6.320 1.00 81.25 190 GLN A O 1
ATOM 1429 N N . GLN A 1 191 ? -6.021 2.209 -8.470 1.00 84.94 191 GLN A N 1
ATOM 1430 C CA . GLN A 1 191 ? -7.390 2.370 -8.964 1.00 84.94 191 GLN A CA 1
ATOM 1431 C C . GLN A 1 191 ? -8.293 1.185 -8.606 1.00 84.94 191 GLN A C 1
ATOM 1433 O O . GLN A 1 191 ? -9.470 1.381 -8.300 1.00 84.94 191 GLN A O 1
ATOM 1438 N N . GLN A 1 192 ? -7.775 -0.044 -8.656 1.00 87.56 192 GLN A N 1
ATOM 1439 C CA . GLN A 1 192 ? -8.535 -1.226 -8.245 1.00 87.56 192 GLN A CA 1
ATOM 1440 C C . GLN A 1 192 ? -8.788 -1.234 -6.734 1.00 87.56 192 GLN A C 1
ATOM 1442 O O . GLN A 1 192 ? -9.904 -1.528 -6.310 1.00 87.56 192 GLN A O 1
ATOM 1447 N N . ILE A 1 193 ? -7.792 -0.845 -5.937 1.00 88.06 193 ILE A N 1
ATOM 1448 C CA . ILE A 1 193 ? -7.889 -0.721 -4.481 1.00 88.06 193 ILE A CA 1
ATOM 1449 C C . ILE A 1 193 ? -8.881 0.381 -4.098 1.00 88.06 193 ILE A C 1
ATOM 1451 O O . ILE A 1 193 ? -9.735 0.149 -3.251 1.00 88.06 193 ILE A O 1
ATOM 1455 N N . ASP A 1 194 ? -8.842 1.541 -4.754 1.00 88.69 194 ASP A N 1
ATOM 1456 C CA . ASP A 1 194 ? -9.783 2.641 -4.512 1.00 88.69 194 ASP A CA 1
ATOM 1457 C C . ASP A 1 194 ? -11.224 2.224 -4.852 1.00 88.69 194 ASP A C 1
ATOM 1459 O O . ASP A 1 194 ? -12.162 2.507 -4.104 1.00 88.69 194 ASP A O 1
ATOM 1463 N N . ARG A 1 195 ? -11.420 1.469 -5.943 1.00 89.88 195 ARG A N 1
ATOM 1464 C CA . ARG A 1 195 ? -12.734 0.888 -6.276 1.00 89.88 195 ARG A CA 1
ATOM 1465 C C . ARG A 1 195 ? -13.186 -0.140 -5.239 1.00 89.88 195 ARG A C 1
ATOM 1467 O O . ARG A 1 195 ? -14.360 -0.157 -4.874 1.00 89.88 195 ARG A O 1
ATOM 1474 N N . ALA A 1 196 ? -12.276 -0.984 -4.759 1.00 91.12 196 ALA A N 1
ATOM 1475 C CA . ALA A 1 196 ? -12.573 -1.956 -3.713 1.00 91.12 196 ALA A CA 1
ATOM 1476 C C . ALA A 1 196 ? -12.893 -1.273 -2.373 1.00 91.12 196 ALA A C 1
ATOM 1478 O O . ALA A 1 196 ? -13.793 -1.720 -1.666 1.00 91.12 196 ALA A O 1
ATOM 1479 N N . ALA A 1 197 ? -12.233 -0.156 -2.054 1.00 91.25 197 ALA A N 1
ATOM 1480 C CA . ALA A 1 197 ? -12.491 0.627 -0.850 1.00 91.25 197 ALA A CA 1
ATOM 1481 C C . ALA A 1 197 ? -13.929 1.162 -0.823 1.00 91.25 197 ALA A C 1
ATOM 1483 O O . ALA A 1 197 ? -14.605 1.047 0.197 1.00 91.25 197 ALA A O 1
ATOM 1484 N N . LEU A 1 198 ? -14.433 1.660 -1.957 1.00 93.00 198 LEU A N 1
ATOM 1485 C CA . LEU A 1 198 ? -15.837 2.060 -2.098 1.00 93.00 198 LEU A CA 1
ATOM 1486 C C . LEU A 1 198 ? -16.805 0.898 -1.851 1.00 93.00 198 LEU A C 1
ATOM 1488 O O . LEU A 1 198 ? -17.797 1.062 -1.139 1.00 93.00 198 LEU A O 1
ATOM 1492 N N . LEU A 1 199 ? -16.512 -0.279 -2.411 1.00 94.31 199 LEU A N 1
ATOM 1493 C CA . LEU A 1 199 ? -17.332 -1.474 -2.212 1.00 94.31 199 LEU A CA 1
ATOM 1494 C C . LEU A 1 199 ? -17.347 -1.905 -0.739 1.00 94.31 199 LEU A C 1
ATOM 1496 O O . LEU A 1 199 ? -18.409 -2.223 -0.211 1.00 94.31 199 LEU A O 1
ATOM 1500 N N . LEU A 1 200 ? -16.196 -1.881 -0.064 1.00 94.62 200 LEU A N 1
ATOM 1501 C CA . LEU A 1 200 ? -16.074 -2.242 1.351 1.00 94.62 200 LEU A CA 1
ATOM 1502 C C . LEU A 1 200 ? -16.753 -1.228 2.273 1.00 94.62 200 LEU A C 1
ATOM 1504 O O . LEU A 1 200 ? -17.424 -1.629 3.222 1.00 94.62 200 LEU A O 1
ATOM 1508 N N . LEU A 1 201 ? -16.643 0.067 1.971 1.00 94.44 201 LEU A N 1
ATOM 1509 C CA . LEU A 1 201 ? -17.374 1.120 2.677 1.00 94.44 201 LEU A CA 1
ATOM 1510 C C . LEU A 1 201 ? -18.885 0.917 2.547 1.00 94.44 201 LEU A C 1
ATOM 1512 O O . LEU A 1 201 ? -19.595 0.934 3.553 1.00 94.44 201 LEU A O 1
ATOM 1516 N N . ALA A 1 202 ? -19.375 0.658 1.332 1.00 96.00 202 ALA A N 1
ATOM 1517 C CA . ALA A 1 202 ? -20.785 0.366 1.096 1.00 96.00 202 ALA A CA 1
ATOM 1518 C C . ALA A 1 202 ? -21.229 -0.909 1.832 1.00 96.00 202 ALA A C 1
ATOM 1520 O O . ALA A 1 202 ? -22.260 -0.911 2.505 1.00 96.00 202 ALA A O 1
ATOM 1521 N N . LEU A 1 203 ? -20.430 -1.977 1.767 1.00 96.62 203 LEU A N 1
ATOM 1522 C CA . LEU A 1 203 ? -20.727 -3.245 2.429 1.00 96.62 203 LEU A CA 1
ATOM 1523 C C . LEU A 1 203 ? -20.749 -3.098 3.957 1.00 96.62 203 LEU A C 1
ATOM 1525 O O . LEU A 1 203 ? -21.629 -3.652 4.615 1.00 96.62 203 LEU A O 1
ATOM 1529 N N . SER A 1 204 ? -19.831 -2.317 4.528 1.00 96.25 204 SER A N 1
ATOM 1530 C CA . SER A 1 204 ? -19.800 -1.989 5.957 1.00 96.25 204 SER A CA 1
ATOM 1531 C C . SER A 1 204 ? -21.012 -1.148 6.374 1.00 96.25 204 SER A C 1
ATOM 1533 O O . SER A 1 204 ? -21.677 -1.463 7.367 1.00 96.25 204 SER A O 1
ATOM 1535 N N . ALA A 1 205 ? -21.380 -0.139 5.578 1.00 95.56 205 ALA A N 1
ATOM 1536 C CA . ALA A 1 205 ? -22.564 0.679 5.824 1.00 95.56 205 ALA A CA 1
ATOM 1537 C C . ALA A 1 205 ? -23.847 -0.171 5.837 1.00 95.56 205 ALA A C 1
ATOM 1539 O O . ALA A 1 205 ? -24.639 -0.071 6.773 1.00 95.56 205 ALA A O 1
ATOM 1540 N N . VAL A 1 206 ? -24.008 -1.079 4.868 1.00 97.75 206 VAL A N 1
ATOM 1541 C CA . VAL A 1 206 ? -25.147 -2.016 4.798 1.00 97.75 206 VAL A CA 1
ATOM 1542 C C . VAL A 1 206 ? -25.112 -3.052 5.927 1.00 97.75 206 VAL A C 1
ATOM 1544 O O . VAL A 1 206 ? -26.155 -3.429 6.458 1.00 97.75 206 VAL A O 1
ATOM 1547 N N . SER A 1 207 ? -23.922 -3.492 6.342 1.00 96.94 207 SER A N 1
ATOM 1548 C CA . SER A 1 207 ? -23.759 -4.461 7.435 1.00 96.94 207 SER A CA 1
ATOM 1549 C C . SER A 1 207 ? -24.063 -3.866 8.809 1.00 96.94 207 SER A C 1
ATOM 1551 O O . SER A 1 207 ? -24.433 -4.600 9.724 1.00 96.94 207 SER A O 1
ATOM 1553 N N . THR A 1 208 ? -23.923 -2.549 8.975 1.00 97.00 208 THR A N 1
ATOM 1554 C CA . THR A 1 208 ? -24.103 -1.862 10.262 1.00 97.00 208 THR A CA 1
ATOM 1555 C C . THR A 1 208 ? -25.489 -2.088 10.893 1.00 97.00 208 THR A C 1
ATOM 1557 O O . THR A 1 208 ? -25.519 -2.492 12.056 1.00 97.00 208 THR A O 1
ATOM 1560 N N . PRO A 1 209 ? -26.633 -1.921 10.194 1.00 96.88 209 PRO A N 1
ATOM 1561 C CA . PRO A 1 209 ? -27.951 -2.208 10.775 1.00 96.88 209 PRO A CA 1
ATOM 1562 C C . PRO A 1 209 ? -28.214 -3.701 11.036 1.00 96.88 209 PRO A C 1
ATOM 1564 O O . PRO A 1 209 ? -29.019 -4.025 11.903 1.00 96.88 209 PRO A O 1
ATOM 1567 N N . ILE A 1 210 ? -27.550 -4.611 10.315 1.00 97.75 210 ILE A N 1
ATOM 1568 C CA . ILE A 1 210 ? -27.797 -6.062 10.410 1.00 97.75 210 ILE A CA 1
ATOM 1569 C C . ILE A 1 210 ? -26.951 -6.696 11.522 1.00 97.75 210 ILE A C 1
ATOM 1571 O O . ILE A 1 210 ? -27.427 -7.523 12.297 1.00 97.75 210 ILE A O 1
ATOM 1575 N N . LEU A 1 211 ? -25.671 -6.330 11.586 1.00 97.06 211 LEU A N 1
ATOM 1576 C CA . LEU A 1 211 ? -24.661 -6.981 12.421 1.00 97.06 211 LEU A CA 1
ATOM 1577 C C . LEU A 1 211 ? -24.174 -6.099 13.581 1.00 97.06 211 LEU A C 1
ATOM 1579 O O . LEU A 1 211 ? -23.514 -6.604 14.492 1.00 97.06 211 LEU A O 1
ATOM 1583 N N . GLY A 1 212 ? -24.487 -4.803 13.560 1.00 96.81 212 GLY A N 1
ATOM 1584 C CA . GLY A 1 212 ? -23.978 -3.811 14.502 1.00 96.81 212 GLY A CA 1
ATOM 1585 C C . GLY A 1 212 ? -22.587 -3.280 14.139 1.00 96.81 212 GLY A C 1
ATOM 1586 O O . GLY A 1 212 ? -21.855 -3.861 13.335 1.00 96.81 212 GLY A O 1
ATOM 1587 N N . ILE A 1 213 ? -22.206 -2.174 14.787 1.00 95.06 213 ILE A N 1
ATOM 1588 C CA . ILE A 1 213 ? -21.011 -1.378 14.449 1.00 95.06 213 ILE A CA 1
ATOM 1589 C C . ILE A 1 213 ? -19.712 -2.193 14.582 1.00 95.06 213 ILE A C 1
ATOM 1591 O O . ILE A 1 213 ? -18.841 -2.133 13.726 1.00 95.06 213 ILE A O 1
ATOM 1595 N N . HIS A 1 214 ? -19.567 -3.013 15.628 1.00 94.62 214 HIS A N 1
ATOM 1596 C CA . HIS A 1 214 ? -18.332 -3.784 15.830 1.00 94.62 214 HIS A CA 1
ATOM 1597 C C . HIS A 1 214 ? -18.052 -4.782 14.697 1.00 94.62 214 HIS A C 1
ATOM 1599 O O . HIS A 1 214 ? -16.905 -4.963 14.287 1.00 94.62 214 HIS A O 1
ATOM 1605 N N . ARG A 1 215 ? -19.102 -5.438 14.192 1.00 95.75 215 ARG A N 1
ATOM 1606 C CA . ARG A 1 215 ? -18.979 -6.427 13.117 1.00 95.75 215 ARG A CA 1
ATOM 1607 C C . ARG A 1 215 ? -18.814 -5.748 11.761 1.00 95.75 215 ARG A C 1
ATOM 1609 O O . ARG A 1 215 ? -18.026 -6.234 10.957 1.00 95.75 215 ARG A O 1
ATOM 1616 N N . SER A 1 216 ? -19.476 -4.613 11.521 1.00 96.44 216 SER A N 1
ATOM 1617 C CA . SER A 1 216 ? -19.264 -3.850 10.285 1.00 96.44 216 SER A CA 1
ATOM 1618 C C . SER A 1 216 ? -17.849 -3.273 10.189 1.00 96.44 216 SER A C 1
ATOM 1620 O O . SER A 1 216 ? -17.236 -3.354 9.128 1.00 96.44 216 SER A O 1
ATOM 1622 N N . LEU A 1 217 ? -17.255 -2.822 11.301 1.00 95.06 217 LEU A N 1
ATOM 1623 C CA . LEU A 1 217 ? -15.841 -2.420 11.328 1.00 95.06 217 LEU A CA 1
ATOM 1624 C C . LEU A 1 217 ? -14.890 -3.576 10.998 1.00 95.06 217 LEU A C 1
ATOM 1626 O O . LEU A 1 217 ? -13.859 -3.353 10.376 1.00 95.06 217 LEU A O 1
ATOM 1630 N N . SER A 1 218 ? -15.240 -4.817 11.349 1.00 94.50 218 SER A N 1
ATOM 1631 C CA . SER A 1 218 ? -14.438 -5.990 10.964 1.00 94.50 218 SER A CA 1
ATOM 1632 C C . SER A 1 218 ? -14.485 -6.249 9.454 1.00 94.50 218 SER A C 1
ATOM 1634 O O . SER A 1 218 ? -13.468 -6.606 8.869 1.00 94.50 218 SER A O 1
ATOM 1636 N N . VAL A 1 219 ? -15.638 -6.025 8.810 1.00 94.44 219 VAL A N 1
ATOM 1637 C CA . VAL A 1 219 ? -15.764 -6.071 7.338 1.00 94.44 219 VAL A CA 1
ATOM 1638 C C . VAL A 1 219 ? -14.888 -4.999 6.695 1.00 94.44 219 VAL A C 1
ATOM 1640 O O . VAL A 1 219 ? -14.229 -5.254 5.693 1.00 94.44 219 VAL A O 1
ATOM 1643 N N . LEU A 1 220 ? -14.850 -3.813 7.299 1.00 92.88 220 LEU A N 1
ATOM 1644 C CA . LEU A 1 220 ? -14.053 -2.693 6.818 1.00 92.88 220 LEU A CA 1
ATOM 1645 C C . LEU A 1 220 ? -12.539 -2.937 6.971 1.00 92.88 220 LEU A C 1
ATOM 1647 O O . LEU A 1 220 ? -11.764 -2.620 6.070 1.00 92.88 220 LEU A O 1
ATOM 1651 N N . LEU A 1 221 ? -12.139 -3.557 8.086 1.00 91.69 221 LEU A N 1
ATOM 1652 C CA . LEU A 1 221 ? -10.761 -3.956 8.379 1.00 91.69 221 LEU A CA 1
ATOM 1653 C C . LEU A 1 221 ? -10.258 -5.072 7.452 1.00 91.69 221 LEU A C 1
ATOM 1655 O O . LEU A 1 221 ? -9.060 -5.151 7.205 1.00 91.69 221 LEU A O 1
ATOM 1659 N N . ALA A 1 222 ? -11.146 -5.896 6.887 1.00 90.69 222 ALA A N 1
ATOM 1660 C CA . ALA A 1 222 ? -10.802 -6.947 5.921 1.00 90.69 222 ALA A CA 1
ATOM 1661 C C . ALA A 1 222 ? -10.378 -6.407 4.534 1.00 90.69 222 ALA A C 1
ATOM 1663 O O . ALA A 1 222 ? -10.429 -7.123 3.534 1.00 90.69 222 ALA A O 1
ATOM 1664 N N . ASN A 1 223 ? -9.987 -5.134 4.450 1.00 84.56 223 ASN A N 1
ATOM 1665 C CA . ASN A 1 223 ? -9.564 -4.495 3.218 1.00 84.56 223 ASN A CA 1
ATOM 1666 C C . ASN A 1 223 ? -8.209 -5.032 2.731 1.00 84.56 223 ASN A C 1
ATOM 1668 O O . ASN A 1 223 ? -7.176 -4.817 3.363 1.00 84.56 223 ASN A O 1
ATOM 1672 N N . PHE A 1 224 ? -8.208 -5.622 1.535 1.00 79.31 224 PHE A N 1
ATOM 1673 C CA . PHE A 1 224 ? -7.017 -6.140 0.851 1.00 79.31 224 PHE A CA 1
ATOM 1674 C C . PHE A 1 224 ? -5.966 -5.072 0.511 1.00 79.31 224 PHE A C 1
ATOM 1676 O O . PHE A 1 224 ? -4.827 -5.407 0.186 1.00 79.31 224 PHE A O 1
ATOM 1683 N N . GLY A 1 225 ? -6.324 -3.785 0.563 1.00 80.69 225 GLY A N 1
ATOM 1684 C CA . GLY A 1 225 ? -5.409 -2.700 0.209 1.00 80.69 225 GLY A CA 1
ATOM 1685 C C . GLY A 1 225 ? -4.133 -2.659 1.057 1.00 80.69 225 GLY A C 1
ATOM 1686 O O . GLY A 1 225 ? -3.082 -2.285 0.543 1.00 80.69 225 GLY A O 1
ATOM 1687 N N . TYR A 1 226 ? -4.198 -3.085 2.321 1.00 77.56 226 TYR A N 1
ATOM 1688 C CA . TYR A 1 226 ? -3.048 -3.082 3.230 1.00 77.56 226 TYR A CA 1
ATOM 1689 C C . TYR A 1 226 ? -2.011 -4.135 2.901 1.00 77.56 226 TYR A C 1
ATOM 1691 O O . TYR A 1 226 ? -0.834 -3.812 2.734 1.00 77.56 226 TYR A O 1
ATOM 1699 N N . ASP A 1 227 ? -2.471 -5.373 2.750 1.00 82.62 227 ASP A N 1
ATOM 1700 C CA . ASP A 1 227 ? -1.625 -6.472 2.311 1.00 82.62 227 ASP A CA 1
ATOM 1701 C C . ASP A 1 227 ? -0.953 -6.087 0.993 1.00 82.62 227 ASP A C 1
ATOM 1703 O O . ASP A 1 227 ? 0.259 -6.215 0.844 1.00 82.62 227 ASP A O 1
ATOM 1707 N N . TYR A 1 228 ? -1.706 -5.492 0.065 1.00 82.31 228 TYR A N 1
ATOM 1708 C CA . TYR A 1 228 ? -1.158 -5.085 -1.221 1.00 82.31 228 TYR A CA 1
ATOM 1709 C C . TYR A 1 228 ? -0.093 -3.985 -1.117 1.00 82.31 228 TYR A C 1
ATOM 1711 O O . TYR A 1 228 ? 0.941 -4.072 -1.778 1.00 82.31 228 TYR A O 1
ATOM 1719 N N . ARG A 1 229 ? -0.301 -2.972 -0.263 1.00 76.25 229 ARG A N 1
ATOM 1720 C CA . ARG A 1 229 ? 0.678 -1.897 -0.019 1.00 76.25 229 ARG A CA 1
ATOM 1721 C C . ARG A 1 229 ? 2.021 -2.449 0.475 1.00 76.25 229 ARG A C 1
ATOM 1723 O O . ARG A 1 229 ? 3.060 -1.914 0.093 1.00 76.25 229 ARG A O 1
ATOM 1730 N N . VAL A 1 230 ? 2.022 -3.527 1.258 1.00 77.69 230 VAL A N 1
ATOM 1731 C CA . VAL A 1 230 ? 3.254 -4.181 1.733 1.00 77.69 230 VAL A CA 1
ATOM 1732 C C . VAL A 1 230 ? 3.817 -5.156 0.696 1.00 77.69 230 VAL A C 1
ATOM 1734 O O . VAL A 1 230 ? 5.013 -5.140 0.405 1.00 77.69 230 VAL A O 1
ATOM 1737 N N . PHE A 1 231 ? 2.973 -6.020 0.131 1.00 83.75 231 PHE A N 1
ATOM 1738 C CA . PHE A 1 231 ? 3.418 -7.105 -0.741 1.00 83.75 231 PHE A CA 1
ATOM 1739 C C . PHE A 1 231 ? 3.837 -6.632 -2.130 1.00 83.75 231 PHE A C 1
ATOM 1741 O O . PHE A 1 231 ? 4.745 -7.236 -2.697 1.00 83.75 231 PHE A O 1
ATOM 1748 N N . ALA A 1 232 ? 3.235 -5.579 -2.690 1.00 80.88 232 ALA A N 1
ATOM 1749 C CA . ALA A 1 232 ? 3.567 -5.142 -4.046 1.00 80.88 232 ALA A CA 1
ATOM 1750 C C . ALA A 1 232 ? 5.027 -4.658 -4.182 1.00 80.88 232 ALA A C 1
ATOM 1752 O O . ALA A 1 232 ? 5.733 -5.197 -5.038 1.00 80.88 232 ALA A O 1
ATOM 1753 N N . PRO A 1 233 ? 5.550 -3.765 -3.316 1.00 75.44 233 PRO A N 1
ATOM 1754 C CA . PRO A 1 233 ? 6.957 -3.360 -3.361 1.00 75.44 233 PRO A CA 1
ATOM 1755 C C . PRO A 1 233 ? 7.920 -4.508 -3.046 1.00 75.44 233 PRO A C 1
ATOM 1757 O O . PRO A 1 233 ? 8.950 -4.647 -3.701 1.00 75.44 233 PRO A O 1
ATOM 1760 N N . LEU A 1 234 ? 7.584 -5.362 -2.069 1.00 81.75 234 LEU A N 1
ATOM 1761 C CA . LEU A 1 234 ? 8.408 -6.528 -1.726 1.00 81.75 234 LEU A CA 1
ATOM 1762 C C . LEU A 1 234 ? 8.482 -7.529 -2.880 1.00 81.75 234 LEU A C 1
ATOM 1764 O O . LEU A 1 234 ? 9.551 -8.063 -3.174 1.00 81.75 234 LEU A O 1
ATOM 1768 N N . SER A 1 235 ? 7.357 -7.760 -3.555 1.00 83.06 235 SER A N 1
ATOM 1769 C CA . SER A 1 235 ? 7.300 -8.584 -4.755 1.00 83.06 235 SER A CA 1
ATOM 1770 C C . SER A 1 235 ? 8.144 -7.958 -5.862 1.00 83.06 235 SER A C 1
ATOM 1772 O O . SER A 1 235 ? 9.018 -8.636 -6.397 1.00 83.06 235 SER A O 1
ATOM 1774 N N . ALA A 1 236 ? 7.969 -6.666 -6.156 1.00 80.25 236 ALA A N 1
ATOM 1775 C CA . ALA A 1 236 ? 8.747 -5.963 -7.175 1.00 80.25 236 ALA A CA 1
ATOM 1776 C C . ALA A 1 236 ? 10.260 -6.054 -6.913 1.00 80.25 236 ALA A C 1
ATOM 1778 O O . ALA A 1 236 ? 11.013 -6.421 -7.811 1.00 80.25 236 ALA A O 1
ATOM 1779 N N . LEU A 1 237 ? 10.702 -5.832 -5.672 1.00 81.25 237 LEU A N 1
ATOM 1780 C CA . LEU A 1 237 ? 12.099 -6.012 -5.271 1.00 81.25 237 LEU A CA 1
ATOM 1781 C C . LEU A 1 237 ? 12.607 -7.432 -5.482 1.00 81.25 237 LEU A C 1
ATOM 1783 O O . LEU A 1 237 ? 13.712 -7.627 -5.984 1.00 81.25 237 LEU A O 1
ATOM 1787 N N . ASN A 1 238 ? 11.822 -8.432 -5.083 1.00 85.06 238 ASN A N 1
ATOM 1788 C CA . ASN A 1 238 ? 12.215 -9.821 -5.258 1.00 85.06 238 ASN A CA 1
ATOM 1789 C C . ASN A 1 238 ? 12.398 -10.156 -6.749 1.00 85.06 238 ASN A C 1
ATOM 1791 O O . ASN A 1 238 ? 13.362 -10.826 -7.113 1.00 85.06 238 ASN A O 1
ATOM 1795 N N . HIS A 1 239 ? 11.527 -9.631 -7.616 1.00 83.94 239 HIS A N 1
ATOM 1796 C CA . HIS A 1 239 ? 11.634 -9.800 -9.066 1.00 83.94 239 HIS A CA 1
ATOM 1797 C C . HIS A 1 239 ? 12.808 -9.019 -9.667 1.00 83.94 239 HIS A C 1
ATOM 1799 O O . HIS A 1 239 ? 13.520 -9.573 -10.499 1.00 83.94 239 HIS A O 1
ATOM 1805 N N . LEU A 1 240 ? 13.075 -7.786 -9.221 1.00 81.06 240 LEU A N 1
ATOM 1806 C CA . LEU A 1 240 ? 14.262 -7.021 -9.629 1.00 81.06 240 LEU A CA 1
ATOM 1807 C C . LEU A 1 240 ? 15.551 -7.752 -9.245 1.00 81.06 240 LEU A C 1
ATOM 1809 O O . LEU A 1 240 ? 16.460 -7.891 -10.060 1.00 81.06 240 LEU A O 1
ATOM 1813 N N . ARG A 1 241 ? 15.607 -8.297 -8.026 1.00 82.81 241 ARG A N 1
ATOM 1814 C CA . ARG A 1 241 ? 16.748 -9.083 -7.553 1.00 82.81 241 ARG A CA 1
ATOM 1815 C C . ARG A 1 241 ? 16.936 -10.362 -8.368 1.00 82.81 241 ARG A C 1
ATOM 1817 O O . ARG A 1 241 ? 18.070 -10.688 -8.707 1.00 82.81 241 ARG A O 1
ATOM 1824 N N . LEU A 1 242 ? 15.851 -11.070 -8.688 1.00 85.94 242 LEU A N 1
ATOM 1825 C CA . LEU A 1 242 ? 15.877 -12.256 -9.552 1.00 85.94 242 LEU A CA 1
ATOM 1826 C C . LEU A 1 242 ? 16.313 -11.918 -10.985 1.00 85.94 242 LEU A C 1
ATOM 1828 O O . LEU A 1 242 ? 17.117 -12.643 -11.563 1.00 85.94 242 LEU A O 1
ATOM 1832 N N . ALA A 1 243 ? 15.834 -10.810 -11.549 1.00 82.19 243 ALA A N 1
ATOM 1833 C CA . ALA A 1 243 ? 16.261 -10.340 -12.865 1.00 82.19 243 ALA A CA 1
ATOM 1834 C C . ALA A 1 243 ? 17.766 -10.024 -12.863 1.00 82.19 243 ALA A C 1
ATOM 1836 O O . ALA A 1 243 ? 18.513 -10.520 -13.707 1.00 82.19 243 ALA A O 1
ATOM 1837 N N . LYS A 1 244 ? 18.241 -9.314 -11.834 1.00 80.69 244 LYS A N 1
ATOM 1838 C CA . LYS A 1 244 ? 19.657 -8.977 -11.651 1.00 80.69 244 LYS A CA 1
ATOM 1839 C C . LYS A 1 244 ? 20.547 -10.215 -11.527 1.00 80.69 244 LYS A C 1
ATOM 1841 O O . LYS A 1 244 ? 21.611 -10.257 -12.140 1.00 80.69 244 LYS A O 1
ATOM 1846 N N . THR A 1 245 ? 20.136 -11.250 -10.786 1.00 80.44 245 THR A N 1
ATOM 1847 C CA . THR A 1 245 ? 20.913 -12.505 -10.699 1.00 80.44 245 THR A CA 1
ATOM 1848 C C . THR A 1 245 ? 20.952 -13.276 -12.018 1.00 80.44 245 THR A C 1
ATOM 1850 O O . THR A 1 245 ? 21.889 -14.042 -12.239 1.00 80.44 245 THR A O 1
ATOM 1853 N N . GLN A 1 246 ? 19.981 -13.046 -12.904 1.00 81.06 246 GLN A N 1
ATOM 1854 C CA . GLN A 1 246 ? 19.942 -13.574 -14.269 1.00 81.06 246 GLN A CA 1
ATOM 1855 C C . GLN A 1 246 ? 20.672 -12.680 -15.289 1.00 81.06 246 GLN A C 1
ATOM 1857 O O . GLN A 1 246 ? 20.681 -13.001 -16.473 1.00 81.06 246 GLN A O 1
ATOM 1862 N N . GLY A 1 247 ? 21.296 -11.578 -14.855 1.00 74.25 247 GLY A N 1
ATOM 1863 C CA . GLY A 1 247 ? 21.964 -10.623 -15.746 1.00 74.25 247 GLY A CA 1
ATOM 1864 C C . GLY A 1 247 ? 21.002 -9.739 -16.549 1.00 74.25 247 GLY A C 1
ATOM 1865 O O . GLY A 1 247 ? 21.433 -9.062 -17.480 1.00 74.25 247 GLY A O 1
ATOM 1866 N N . ILE A 1 248 ? 19.714 -9.736 -16.195 1.00 77.44 248 ILE A N 1
ATOM 1867 C CA . ILE A 1 248 ? 18.686 -8.887 -16.796 1.00 77.44 248 ILE A CA 1
ATOM 1868 C C . ILE A 1 248 ? 18.598 -7.606 -15.970 1.00 77.44 248 ILE A C 1
ATOM 1870 O O . ILE A 1 248 ? 18.230 -7.629 -14.794 1.00 77.44 248 ILE A O 1
ATOM 1874 N N . TRP A 1 249 ? 18.916 -6.476 -16.595 1.00 70.19 249 TRP A N 1
ATOM 1875 C CA . TRP A 1 249 ? 18.829 -5.172 -15.951 1.00 70.19 249 TRP A CA 1
ATOM 1876 C C . TRP A 1 249 ? 17.511 -4.503 -16.306 1.00 70.19 249 TRP A C 1
ATOM 1878 O O . TRP A 1 249 ? 17.227 -4.221 -17.469 1.00 70.19 249 TRP A O 1
ATOM 1888 N N . ILE A 1 250 ? 16.701 -4.260 -15.281 1.00 74.19 250 ILE A N 1
ATOM 1889 C CA . ILE A 1 250 ? 15.411 -3.590 -15.400 1.00 74.19 250 ILE A CA 1
ATOM 1890 C C . ILE A 1 250 ? 15.534 -2.238 -14.709 1.00 74.19 250 ILE A C 1
ATOM 1892 O O . ILE A 1 250 ? 15.856 -2.172 -13.526 1.00 74.19 250 ILE A O 1
ATOM 1896 N N . LYS A 1 251 ? 15.295 -1.166 -15.468 1.00 64.94 251 LYS A N 1
ATOM 1897 C CA . LYS A 1 251 ? 15.490 0.217 -15.013 1.00 64.94 251 LYS A CA 1
ATOM 1898 C C . LYS A 1 251 ? 14.502 0.642 -13.921 1.00 64.94 251 LYS A C 1
ATOM 1900 O O . LYS A 1 251 ? 14.868 1.416 -13.048 1.00 64.94 251 LYS A O 1
ATOM 1905 N N . ASP A 1 252 ? 13.259 0.171 -13.987 1.00 67.88 252 ASP A N 1
ATOM 1906 C CA . ASP A 1 252 ? 12.181 0.584 -13.081 1.00 67.88 252 ASP A CA 1
ATOM 1907 C C . ASP A 1 252 ? 11.222 -0.587 -12.820 1.00 67.88 252 ASP A C 1
ATOM 1909 O O . ASP A 1 252 ? 10.988 -1.405 -13.705 1.00 67.88 252 ASP A O 1
ATOM 1913 N N . GLY A 1 253 ? 10.615 -0.665 -11.634 1.00 65.75 253 GLY A N 1
ATOM 1914 C CA . GLY A 1 253 ? 9.544 -1.619 -11.342 1.00 65.75 253 GLY A CA 1
ATOM 1915 C C . GLY A 1 253 ? 8.327 -1.480 -12.269 1.00 65.75 253 GLY A C 1
ATOM 1916 O O . GLY A 1 253 ? 7.661 -2.479 -12.544 1.00 65.75 253 GLY A O 1
ATOM 1917 N N . HIS A 1 254 ? 8.068 -0.290 -12.826 1.00 69.62 254 HIS A N 1
ATOM 1918 C CA . HIS A 1 254 ? 6.970 -0.071 -13.777 1.00 69.62 254 HIS A CA 1
ATOM 1919 C C . HIS A 1 254 ? 7.112 -0.905 -15.064 1.00 69.62 254 HIS A C 1
ATOM 1921 O O . HIS A 1 254 ? 6.114 -1.317 -15.661 1.00 69.62 254 HIS A O 1
ATOM 1927 N N . VAL A 1 255 ? 8.349 -1.247 -15.440 1.00 73.25 255 VAL A N 1
ATOM 1928 C CA . VAL A 1 255 ? 8.648 -2.173 -16.541 1.00 73.25 255 VAL A CA 1
ATOM 1929 C C . VAL A 1 255 ? 7.951 -3.515 -16.345 1.00 73.25 255 VAL A C 1
ATOM 1931 O O . VAL A 1 255 ? 7.459 -4.083 -17.313 1.00 73.25 255 VAL A O 1
ATOM 1934 N N . PHE A 1 256 ? 7.845 -4.025 -15.115 1.00 74.88 256 PHE A N 1
ATOM 1935 C CA . PHE A 1 256 ? 7.181 -5.307 -14.863 1.00 74.88 256 PHE A CA 1
ATOM 1936 C C . PHE A 1 256 ? 5.677 -5.268 -15.129 1.00 74.88 256 PHE A C 1
ATOM 1938 O O . PHE A 1 256 ? 5.123 -6.243 -15.638 1.00 74.88 256 PHE A O 1
ATOM 1945 N N . GLU A 1 257 ? 5.009 -4.148 -14.845 1.00 74.06 257 GLU A N 1
ATOM 1946 C CA . GLU A 1 257 ? 3.590 -3.990 -15.184 1.00 74.06 257 GLU A CA 1
ATOM 1947 C C . GLU A 1 257 ? 3.374 -3.911 -16.699 1.00 74.06 257 GLU A C 1
ATOM 1949 O O . GLU A 1 257 ? 2.351 -4.373 -17.214 1.00 74.06 257 GLU A O 1
ATOM 1954 N N . GLN A 1 258 ? 4.336 -3.323 -17.412 1.00 79.88 258 GLN A N 1
ATOM 1955 C CA . GLN A 1 258 ? 4.305 -3.206 -18.865 1.00 79.88 258 GLN A CA 1
ATOM 1956 C C . GLN A 1 258 ? 4.713 -4.505 -19.559 1.00 79.88 258 GLN A C 1
AT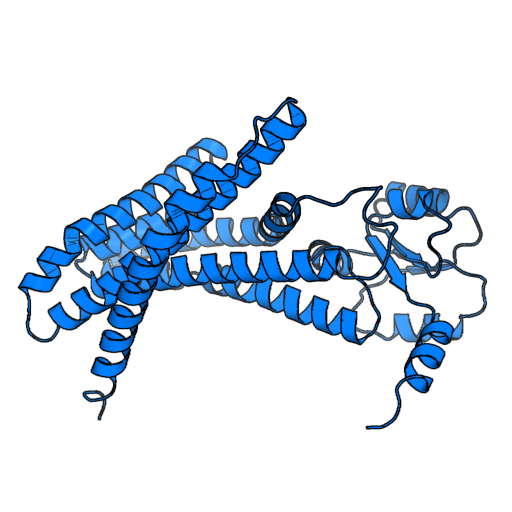OM 1958 O O . GLN A 1 258 ? 4.116 -4.843 -20.573 1.00 79.88 258 GLN A O 1
ATOM 1963 N N . LEU A 1 259 ? 5.633 -5.290 -18.991 1.00 81.38 259 LEU A N 1
ATOM 1964 C CA . LEU A 1 259 ? 6.080 -6.580 -19.529 1.00 81.38 259 LEU A CA 1
ATOM 1965 C C . LEU A 1 259 ? 4.906 -7.528 -19.813 1.00 81.38 259 LEU A C 1
ATOM 1967 O O . LEU A 1 259 ? 4.910 -8.222 -20.825 1.00 81.38 259 LEU A O 1
ATOM 1971 N N . GLY A 1 260 ? 3.869 -7.519 -18.968 1.00 80.31 260 GLY A N 1
ATOM 1972 C CA . GLY A 1 260 ? 2.650 -8.308 -19.192 1.00 80.31 260 GLY A CA 1
ATOM 1973 C C . GLY A 1 260 ? 1.758 -7.813 -20.341 1.00 80.31 260 GLY A C 1
ATOM 1974 O O . GLY A 1 260 ? 0.873 -8.545 -20.783 1.00 80.31 260 GLY A O 1
ATOM 1975 N N . LYS A 1 261 ? 1.968 -6.580 -20.811 1.00 83.62 261 LYS A N 1
ATOM 1976 C CA . LYS A 1 261 ? 1.231 -5.914 -21.897 1.00 83.62 261 LYS A CA 1
ATOM 1977 C C . LYS A 1 261 ? 2.041 -5.797 -23.195 1.00 83.62 261 LYS A C 1
ATOM 1979 O O . LYS A 1 261 ? 1.482 -5.397 -24.214 1.00 83.62 261 LYS A O 1
ATOM 1984 N N . VAL A 1 262 ? 3.331 -6.133 -23.168 1.00 85.50 262 VAL A N 1
ATOM 1985 C CA . VAL A 1 262 ? 4.188 -6.155 -24.356 1.00 85.50 262 VAL A CA 1
ATOM 1986 C C . VAL A 1 262 ? 3.709 -7.255 -25.296 1.00 85.50 262 VAL A C 1
ATOM 1988 O O . VAL A 1 262 ? 3.716 -8.441 -24.960 1.00 85.50 262 VAL A O 1
ATOM 1991 N N . ASN A 1 263 ? 3.337 -6.856 -26.508 1.00 86.81 263 ASN A N 1
ATOM 1992 C CA . ASN A 1 263 ? 2.856 -7.778 -27.534 1.00 86.81 263 ASN A CA 1
ATOM 1993 C C . ASN A 1 263 ? 3.947 -8.134 -28.545 1.00 86.81 263 ASN A C 1
ATOM 1995 O O . ASN A 1 263 ? 3.888 -9.204 -29.163 1.00 86.81 263 ASN A O 1
ATOM 1999 N N . VAL A 1 264 ? 4.899 -7.218 -28.731 1.00 85.12 264 VAL A N 1
ATOM 2000 C CA . VAL A 1 264 ? 5.960 -7.310 -29.726 1.00 85.12 264 VAL A CA 1
ATOM 2001 C C . VAL A 1 264 ? 7.302 -7.144 -29.033 1.00 85.12 264 VAL A C 1
ATOM 2003 O O . VAL A 1 264 ? 7.536 -6.146 -28.356 1.00 85.12 264 VAL A O 1
ATOM 2006 N N . ILE A 1 265 ? 8.182 -8.123 -29.224 1.00 86.88 265 ILE A N 1
ATOM 2007 C CA . ILE A 1 265 ? 9.572 -8.043 -28.778 1.00 86.88 265 ILE A CA 1
ATOM 2008 C C . ILE A 1 265 ? 10.441 -7.856 -30.020 1.00 86.88 265 ILE A C 1
ATOM 2010 O O . ILE A 1 265 ? 10.449 -8.707 -30.914 1.00 86.88 265 ILE A O 1
ATOM 2014 N N . LEU A 1 266 ? 11.146 -6.732 -30.076 1.00 86.88 266 LEU A N 1
ATOM 2015 C CA . LEU A 1 266 ? 12.155 -6.435 -31.083 1.00 86.88 266 LEU A CA 1
ATOM 2016 C C . LEU A 1 266 ? 13.525 -6.744 -30.495 1.00 86.88 266 LEU A C 1
ATOM 2018 O O . LEU A 1 266 ? 13.877 -6.199 -29.455 1.00 86.88 266 LEU A O 1
ATOM 2022 N N . ILE A 1 267 ? 14.278 -7.628 -31.140 1.00 86.56 267 ILE A N 1
ATOM 2023 C CA . ILE A 1 267 ? 15.623 -8.006 -30.699 1.00 86.56 267 ILE A CA 1
ATOM 2024 C C . ILE A 1 267 ? 16.637 -7.333 -31.621 1.00 86.56 267 ILE A C 1
ATOM 2026 O O . ILE A 1 267 ? 16.571 -7.504 -32.843 1.00 86.56 267 ILE A O 1
ATOM 2030 N N . ASP A 1 268 ? 17.546 -6.569 -31.020 1.00 81.25 268 ASP A N 1
ATOM 2031 C CA . ASP A 1 268 ? 18.716 -5.993 -31.673 1.00 81.25 268 ASP A CA 1
ATOM 2032 C C . ASP A 1 268 ? 19.761 -7.084 -31.923 1.00 81.25 268 ASP A C 1
ATOM 2034 O O . ASP A 1 268 ? 20.080 -7.881 -31.036 1.00 81.25 268 ASP A O 1
ATOM 2038 N N . GLY A 1 269 ? 20.299 -7.120 -33.136 1.00 68.06 269 GLY A N 1
ATOM 2039 C CA . GLY A 1 269 ? 21.361 -8.044 -33.505 1.00 68.06 269 GLY A CA 1
ATOM 2040 C C . GLY A 1 269 ? 21.050 -8.924 -34.710 1.00 68.06 269 GLY A C 1
ATOM 2041 O O . GLY A 1 269 ? 19.924 -9.364 -34.959 1.00 68.06 269 GLY A O 1
ATOM 2042 N N . GLN A 1 270 ? 22.123 -9.173 -35.461 1.00 55.75 270 GLN A N 1
ATOM 2043 C CA . GLN A 1 270 ? 22.170 -9.981 -36.673 1.00 55.75 270 GLN A CA 1
ATOM 2044 C C . GLN A 1 270 ? 21.523 -11.360 -36.460 1.00 55.75 270 GLN A C 1
ATOM 2046 O O . GLN A 1 270 ? 21.616 -11.950 -35.389 1.00 55.75 270 GLN A O 1
ATOM 2051 N N . GLN A 1 271 ? 20.886 -11.850 -37.525 1.00 48.22 271 GLN A N 1
ATOM 2052 C CA . GLN A 1 271 ? 20.054 -13.049 -37.730 1.00 48.22 271 GLN A CA 1
ATOM 2053 C C . GLN A 1 271 ? 20.325 -14.351 -36.933 1.00 48.22 271 GLN A C 1
ATOM 2055 O O . GLN A 1 271 ? 19.487 -15.254 -36.993 1.00 48.22 271 GLN A O 1
ATOM 2060 N N . GLU A 1 272 ? 21.414 -14.480 -36.182 1.00 48.72 272 GLU A N 1
ATOM 2061 C CA . GLU A 1 272 ? 22.057 -15.739 -35.784 1.00 48.72 272 GLU A CA 1
ATOM 2062 C C . GLU A 1 272 ? 21.548 -16.390 -34.483 1.00 48.72 272 GLU A C 1
ATOM 2064 O O . GLU A 1 272 ? 22.122 -17.356 -33.994 1.00 48.72 272 GLU A O 1
ATOM 2069 N N . ARG A 1 273 ? 20.409 -15.948 -33.940 1.00 53.31 273 ARG A N 1
ATOM 2070 C CA . ARG A 1 273 ? 19.751 -16.608 -32.790 1.00 53.31 273 ARG A CA 1
ATOM 2071 C C . ARG A 1 273 ? 18.351 -17.130 -33.114 1.00 53.31 273 ARG A C 1
ATOM 2073 O O . ARG A 1 273 ? 17.395 -16.942 -32.367 1.00 53.31 273 ARG A O 1
ATOM 2080 N N . VAL A 1 274 ? 18.205 -17.796 -34.264 1.00 53.06 274 VAL A N 1
ATOM 2081 C CA . VAL A 1 274 ? 16.958 -18.486 -34.663 1.00 53.06 274 VAL A CA 1
ATOM 2082 C C . VAL A 1 274 ? 16.544 -19.559 -33.642 1.00 53.06 274 VAL A C 1
ATOM 2084 O O . VAL A 1 274 ? 15.347 -19.688 -33.380 1.00 53.06 274 VAL A O 1
ATOM 2087 N N . ASP A 1 275 ? 17.499 -20.227 -32.987 1.00 56.34 275 ASP A N 1
ATOM 2088 C CA . ASP A 1 275 ? 17.210 -21.239 -31.957 1.00 56.34 275 ASP A CA 1
ATOM 2089 C C . ASP A 1 275 ? 16.645 -20.639 -30.658 1.00 56.34 275 ASP A C 1
ATOM 2091 O O . ASP A 1 275 ? 15.745 -21.216 -30.044 1.00 56.34 275 ASP A O 1
ATOM 2095 N N . GLU A 1 276 ? 17.045 -19.421 -30.276 1.00 56.00 276 GLU A N 1
ATOM 2096 C CA . GLU A 1 276 ? 16.439 -18.747 -29.120 1.00 56.00 276 GLU A CA 1
ATOM 2097 C C . GLU A 1 276 ? 14.998 -18.312 -29.390 1.00 56.00 276 GLU A C 1
ATOM 2099 O O . GLU A 1 276 ? 14.173 -18.321 -28.476 1.00 56.00 276 GLU A O 1
ATOM 2104 N N . ARG A 1 277 ? 14.625 -18.025 -30.647 1.00 56.72 277 ARG A N 1
ATOM 2105 C CA . ARG A 1 277 ? 13.236 -17.662 -30.993 1.00 56.72 277 ARG A CA 1
ATOM 2106 C C . ARG A 1 277 ? 12.242 -18.768 -30.638 1.00 56.72 277 ARG A C 1
ATOM 2108 O O . ARG A 1 277 ? 11.096 -18.460 -30.310 1.00 56.72 277 ARG A O 1
ATOM 2115 N N . GLN A 1 278 ? 12.650 -20.039 -30.707 1.00 60.50 278 GLN A N 1
ATOM 2116 C CA . GLN A 1 278 ? 11.804 -21.149 -30.261 1.00 60.50 278 GLN A CA 1
ATOM 2117 C C . GLN A 1 278 ? 11.723 -21.229 -28.735 1.00 60.50 278 GLN A C 1
ATOM 2119 O O . GLN A 1 278 ? 10.635 -21.468 -28.213 1.00 60.50 278 GLN A O 1
ATOM 2124 N N . HIS A 1 279 ? 12.822 -20.960 -28.025 1.00 64.50 279 HIS A N 1
ATOM 2125 C CA . HIS A 1 279 ? 12.845 -20.944 -26.562 1.00 64.50 279 HIS A CA 1
ATOM 2126 C C . HIS A 1 279 ? 11.898 -19.880 -25.984 1.00 64.50 279 HIS A C 1
ATOM 2128 O O . HIS A 1 279 ? 11.053 -20.192 -25.145 1.00 64.50 279 HIS A O 1
ATOM 2134 N N . TRP A 1 280 ? 11.938 -18.649 -26.507 1.00 61.97 280 TRP A N 1
ATOM 2135 C CA . TRP A 1 280 ? 11.056 -17.564 -26.051 1.00 61.97 280 TRP A CA 1
ATOM 2136 C C . TRP A 1 280 ? 9.569 -17.835 -26.321 1.00 61.97 280 TRP A C 1
ATOM 2138 O O . TRP A 1 280 ? 8.721 -17.426 -25.533 1.00 61.97 280 TRP A O 1
ATOM 2148 N N . ARG A 1 281 ? 9.234 -18.570 -27.393 1.00 60.38 281 ARG A N 1
ATOM 2149 C CA . ARG A 1 281 ? 7.845 -18.973 -27.695 1.00 60.38 281 ARG A CA 1
ATOM 2150 C C . ARG A 1 281 ? 7.297 -20.039 -26.748 1.00 60.38 281 ARG A C 1
ATOM 2152 O O . ARG A 1 281 ? 6.081 -20.176 -26.651 1.00 60.38 281 ARG A O 1
ATOM 2159 N N . GLN A 1 282 ? 8.165 -20.806 -26.090 1.00 61.66 282 GLN A N 1
ATOM 2160 C CA . GLN A 1 282 ? 7.762 -21.878 -25.176 1.00 61.66 282 GLN A CA 1
ATOM 2161 C C . GLN A 1 282 ? 7.586 -21.401 -23.732 1.00 61.66 282 GLN A C 1
ATOM 2163 O O . GLN A 1 282 ? 7.065 -22.159 -22.918 1.00 61.66 282 GLN A O 1
ATOM 2168 N N . LEU A 1 283 ? 7.980 -20.166 -23.402 1.00 61.53 283 LEU A N 1
ATOM 2169 C CA . LEU A 1 283 ? 7.808 -19.616 -22.061 1.00 61.53 283 LEU A CA 1
ATOM 2170 C C . LEU A 1 283 ? 6.326 -19.274 -21.817 1.00 61.53 283 LEU A C 1
ATOM 2172 O O . LEU A 1 283 ? 5.823 -18.299 -22.375 1.00 61.53 283 LEU A O 1
ATOM 2176 N N . PRO A 1 284 ? 5.614 -20.014 -20.944 1.00 56.88 284 PRO A N 1
ATOM 2177 C CA . PRO A 1 284 ? 4.177 -19.820 -20.730 1.00 56.88 284 PRO A CA 1
ATOM 2178 C C . PRO A 1 284 ? 3.838 -18.481 -20.054 1.00 56.88 284 PRO A C 1
ATOM 2180 O O . PRO A 1 284 ? 2.674 -18.085 -20.016 1.00 56.88 284 PRO A O 1
ATOM 2183 N N . ALA A 1 285 ? 4.842 -17.786 -19.511 1.00 57.53 285 ALA A N 1
ATOM 2184 C CA . ALA A 1 285 ? 4.672 -16.545 -18.764 1.00 57.53 285 ALA A CA 1
ATOM 2185 C C . ALA A 1 285 ? 4.565 -15.294 -19.653 1.00 57.53 285 ALA A C 1
ATOM 2187 O O . ALA A 1 285 ? 3.964 -14.309 -19.229 1.00 57.53 285 ALA A O 1
ATOM 2188 N N . ILE A 1 286 ? 5.110 -15.315 -20.875 1.00 61.12 286 ILE A N 1
ATOM 2189 C CA . ILE A 1 286 ? 5.119 -14.144 -21.759 1.00 61.12 286 ILE A CA 1
ATOM 2190 C C . ILE A 1 286 ? 4.149 -14.411 -22.907 1.00 61.12 286 ILE A C 1
ATOM 2192 O O . ILE A 1 286 ? 4.430 -15.205 -23.802 1.00 61.12 286 ILE A O 1
ATOM 2196 N N . LYS A 1 287 ? 3.005 -13.717 -22.918 1.00 63.91 287 LYS A N 1
ATOM 2197 C CA . LYS A 1 287 ? 2.071 -13.707 -24.060 1.00 63.91 287 LYS A CA 1
ATOM 2198 C C . LYS A 1 287 ? 2.634 -12.864 -25.211 1.00 63.91 287 LYS A C 1
ATOM 2200 O O . LYS A 1 287 ? 1.981 -11.950 -25.702 1.00 63.91 287 LYS A O 1
ATOM 2205 N N . CYS A 1 288 ? 3.858 -13.155 -25.637 1.00 65.44 288 CYS A N 1
ATOM 2206 C CA . CYS A 1 288 ? 4.453 -12.483 -26.776 1.00 65.44 288 CYS A CA 1
ATOM 2207 C C . CYS A 1 288 ? 3.751 -12.973 -28.043 1.00 65.44 288 CYS A C 1
ATOM 2209 O O . CYS A 1 288 ? 3.779 -14.162 -28.369 1.00 65.44 288 CYS A O 1
ATOM 2211 N N . ARG A 1 289 ? 3.087 -12.057 -28.753 1.00 74.56 289 ARG A N 1
ATOM 2212 C CA . ARG A 1 289 ? 2.382 -12.388 -29.993 1.00 74.56 289 ARG A CA 1
ATOM 2213 C C . ARG A 1 289 ? 3.374 -12.554 -31.135 1.00 74.56 289 ARG A C 1
ATOM 2215 O O . ARG A 1 289 ? 3.173 -13.411 -31.994 1.00 74.56 289 ARG A O 1
ATOM 2222 N N . GLN A 1 290 ? 4.412 -11.715 -31.163 1.00 78.56 290 GLN A N 1
ATOM 2223 C CA . GLN A 1 290 ? 5.395 -11.679 -32.240 1.00 78.56 290 GLN A CA 1
ATOM 2224 C C . GLN A 1 290 ? 6.782 -11.271 -31.730 1.00 78.56 290 GLN A C 1
ATOM 2226 O O . GLN A 1 290 ? 6.930 -10.289 -31.009 1.00 78.56 290 GLN A O 1
ATOM 2231 N N . VAL A 1 291 ? 7.803 -12.013 -32.157 1.00 80.69 291 VAL A N 1
ATOM 2232 C CA . VAL A 1 291 ? 9.217 -11.680 -31.941 1.00 80.69 291 VAL A CA 1
ATOM 2233 C C . VAL A 1 291 ? 9.822 -11.382 -33.306 1.00 80.69 291 VAL A C 1
ATOM 2235 O O . VAL A 1 291 ? 9.802 -12.263 -34.173 1.00 80.69 291 VAL A O 1
ATOM 2238 N N . HIS A 1 292 ? 10.344 -10.171 -33.502 1.00 83.31 292 HIS A N 1
ATOM 2239 C CA . HIS A 1 292 ? 10.988 -9.759 -34.753 1.00 83.31 292 HIS A CA 1
ATOM 2240 C C . HIS A 1 292 ? 12.454 -9.402 -34.507 1.00 83.31 292 HIS A C 1
ATOM 2242 O O . HIS A 1 292 ? 12.800 -8.817 -33.484 1.00 83.31 292 HIS A O 1
ATOM 2248 N N . ALA A 1 293 ? 13.314 -9.784 -35.448 1.00 82.50 293 ALA A N 1
ATOM 2249 C CA . ALA A 1 293 ? 14.705 -9.344 -35.468 1.00 82.50 293 ALA A CA 1
ATOM 2250 C C . ALA A 1 293 ? 14.778 -8.006 -36.204 1.00 82.50 293 ALA A C 1
ATOM 2252 O O . ALA A 1 293 ? 14.123 -7.841 -37.241 1.00 82.50 293 ALA A O 1
ATOM 2253 N N . CYS A 1 294 ? 15.546 -7.062 -35.670 1.00 79.94 294 CYS A N 1
ATOM 2254 C CA . CYS A 1 294 ? 15.642 -5.747 -36.274 1.00 79.94 294 CYS A CA 1
ATOM 2255 C C . CYS A 1 294 ? 16.681 -5.733 -37.406 1.00 79.94 294 CYS A C 1
ATOM 2257 O O . CYS A 1 294 ? 17.870 -5.914 -37.172 1.00 79.94 294 CYS A O 1
ATOM 2259 N N . ASN A 1 295 ? 16.224 -5.513 -38.644 1.00 73.19 295 ASN A N 1
ATOM 2260 C CA . ASN A 1 295 ? 17.077 -5.466 -39.846 1.00 73.19 295 ASN A CA 1
ATOM 2261 C C . ASN A 1 295 ? 17.277 -4.032 -40.398 1.00 73.19 295 ASN A C 1
ATOM 2263 O O . ASN A 1 295 ? 17.931 -3.844 -41.418 1.00 73.19 295 ASN A O 1
ATOM 2267 N N . SER A 1 296 ? 16.652 -3.035 -39.769 1.00 69.62 296 SER A N 1
ATOM 2268 C CA . SER A 1 296 ? 16.571 -1.612 -40.154 1.00 69.62 296 SER A CA 1
ATOM 2269 C C . SER A 1 296 ? 16.808 -0.769 -38.887 1.00 69.62 296 SER A C 1
ATOM 2271 O O . SER A 1 296 ? 16.732 -1.362 -37.810 1.00 69.62 296 SER A O 1
ATOM 2273 N N . PRO A 1 297 ? 17.052 0.562 -38.935 1.00 85.25 297 PRO A N 1
ATOM 2274 C CA . PRO A 1 297 ? 17.053 1.400 -37.726 1.00 85.25 297 PRO A CA 1
ATOM 2275 C C . PRO A 1 297 ? 15.856 1.069 -36.827 1.00 85.25 297 PRO A C 1
ATOM 2277 O O . PRO A 1 297 ? 14.703 1.170 -37.268 1.00 85.25 297 PRO A O 1
ATOM 2280 N N . ALA A 1 298 ? 16.129 0.615 -35.600 1.00 87.19 298 ALA A N 1
ATOM 2281 C CA . ALA A 1 298 ? 15.114 0.004 -34.748 1.00 87.19 298 ALA A CA 1
ATOM 2282 C C . ALA A 1 298 ? 14.028 1.001 -34.353 1.00 87.19 298 ALA A C 1
ATOM 2284 O O . ALA A 1 298 ? 12.848 0.648 -34.333 1.00 87.19 298 ALA A O 1
ATOM 2285 N N . ALA A 1 299 ? 14.409 2.269 -34.206 1.00 88.69 299 ALA A N 1
ATOM 2286 C CA . ALA A 1 299 ? 13.516 3.406 -34.028 1.00 88.69 299 ALA A CA 1
ATOM 2287 C C . ALA A 1 299 ? 12.326 3.405 -35.013 1.00 88.69 299 ALA A C 1
ATOM 2289 O O . ALA A 1 299 ? 11.166 3.500 -34.613 1.00 88.69 299 ALA A O 1
ATOM 2290 N N . THR A 1 300 ? 12.566 3.213 -36.317 1.00 91.62 300 THR A N 1
ATOM 2291 C CA . THR A 1 300 ? 11.485 3.258 -37.319 1.00 91.62 300 THR A CA 1
ATOM 2292 C C . THR A 1 300 ? 10.503 2.098 -37.166 1.00 91.62 300 THR A C 1
ATOM 2294 O O . THR A 1 300 ? 9.295 2.285 -37.317 1.00 91.62 300 THR A O 1
ATOM 2297 N N . GLN A 1 301 ? 11.000 0.902 -36.841 1.00 89.56 301 GLN A N 1
ATOM 2298 C CA . GLN A 1 301 ? 10.140 -0.261 -36.627 1.00 89.56 301 GLN A CA 1
ATOM 2299 C C . GLN A 1 301 ? 9.327 -0.122 -35.342 1.00 89.56 301 GLN A C 1
ATOM 2301 O O . GLN A 1 301 ? 8.132 -0.410 -35.350 1.00 89.56 301 GLN A O 1
ATOM 2306 N N . ILE A 1 302 ? 9.951 0.363 -34.266 1.00 90.12 302 ILE A N 1
ATOM 2307 C CA . ILE A 1 302 ? 9.278 0.666 -33.000 1.00 90.12 302 ILE A CA 1
ATOM 2308 C C . ILE A 1 302 ? 8.109 1.622 -33.254 1.00 90.12 302 ILE A C 1
ATOM 2310 O O . ILE A 1 302 ? 6.970 1.277 -32.937 1.00 90.12 302 ILE A O 1
ATOM 2314 N N . MET A 1 303 ? 8.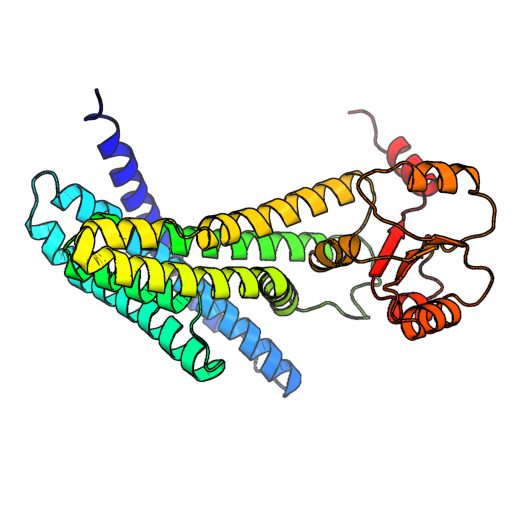357 2.748 -33.935 1.00 90.25 303 MET A N 1
ATOM 2315 C CA . MET A 1 303 ? 7.311 3.718 -34.277 1.00 90.25 303 MET A CA 1
ATOM 2316 C C . MET A 1 303 ? 6.194 3.106 -35.129 1.00 90.25 303 MET A C 1
ATOM 2318 O O . MET A 1 303 ? 5.018 3.399 -34.913 1.00 90.25 303 MET A O 1
ATOM 2322 N N . GLN A 1 304 ? 6.526 2.234 -36.085 1.00 93.25 304 GLN A N 1
ATOM 2323 C CA . GLN A 1 304 ? 5.524 1.569 -36.920 1.00 93.25 304 GLN A CA 1
ATOM 2324 C C . GLN A 1 304 ? 4.618 0.634 -36.105 1.00 93.25 304 GLN A C 1
ATOM 2326 O O . GLN A 1 304 ? 3.403 0.626 -36.308 1.00 93.25 304 GLN A O 1
ATOM 2331 N N . TRP A 1 305 ? 5.178 -0.144 -35.178 1.00 91.31 305 TRP A N 1
ATOM 2332 C CA . TRP A 1 305 ? 4.405 -1.038 -34.312 1.00 91.31 305 TRP A CA 1
ATOM 2333 C C . TRP A 1 305 ? 3.578 -0.269 -33.277 1.00 91.31 305 TRP A C 1
ATOM 2335 O O . TRP A 1 305 ? 2.413 -0.606 -33.049 1.00 91.31 305 TRP A O 1
ATOM 2345 N N . GLN A 1 306 ? 4.129 0.810 -32.724 1.00 90.88 306 GLN A N 1
ATOM 2346 C CA . GLN A 1 306 ? 3.400 1.724 -31.845 1.00 90.88 306 GLN A CA 1
ATOM 2347 C C . GLN A 1 306 ? 2.237 2.407 -32.576 1.00 90.88 306 GLN A C 1
ATOM 2349 O O . GLN A 1 306 ? 1.136 2.492 -32.033 1.00 90.88 306 GLN A O 1
ATOM 2354 N N . ALA A 1 307 ? 2.417 2.801 -33.843 1.00 92.69 307 ALA A N 1
ATOM 2355 C CA . ALA A 1 307 ? 1.340 3.342 -34.678 1.00 92.69 307 ALA A CA 1
ATOM 2356 C C . ALA A 1 307 ? 0.205 2.328 -34.926 1.00 92.69 307 ALA A C 1
ATOM 2358 O O . ALA A 1 307 ? -0.939 2.719 -35.151 1.00 92.69 307 ALA A O 1
ATOM 2359 N N . GLN A 1 308 ? 0.491 1.025 -34.835 1.00 94.44 308 GLN A N 1
ATOM 2360 C CA . GLN A 1 308 ? -0.509 -0.052 -34.876 1.00 94.44 308 GLN A CA 1
ATOM 2361 C C . GLN A 1 308 ? -1.132 -0.358 -33.500 1.00 94.44 308 GLN A C 1
ATOM 2363 O O . GLN A 1 308 ? -1.868 -1.339 -33.354 1.00 94.44 308 GLN A O 1
ATOM 2368 N N . GLY A 1 309 ? -0.825 0.445 -32.477 1.00 90.44 309 GLY A N 1
ATOM 2369 C CA . GLY A 1 309 ? -1.302 0.261 -31.109 1.00 90.44 309 GLY A CA 1
ATOM 2370 C C . GLY A 1 309 ? -0.693 -0.947 -30.394 1.00 90.44 309 GLY A C 1
ATOM 2371 O O . GLY A 1 309 ? -1.295 -1.452 -29.446 1.00 90.44 309 GLY A O 1
ATOM 2372 N N . GLN A 1 310 ? 0.455 -1.457 -30.855 1.00 90.75 310 GLN A N 1
ATOM 2373 C CA . GLN A 1 310 ? 1.198 -2.495 -30.138 1.00 90.75 310 GLN A CA 1
ATOM 2374 C C . GLN A 1 310 ? 2.154 -1.856 -29.129 1.00 90.75 310 GLN A C 1
ATOM 2376 O O . GLN A 1 310 ? 2.775 -0.844 -29.434 1.00 90.75 310 GLN A O 1
ATOM 2381 N N . GLN A 1 311 ? 2.300 -2.478 -27.957 1.00 87.50 311 GLN A N 1
ATOM 2382 C CA . GLN A 1 311 ? 3.373 -2.137 -27.021 1.00 87.50 311 GLN A CA 1
ATOM 2383 C C . GLN A 1 311 ? 4.627 -2.932 -27.362 1.00 87.50 311 GLN A C 1
ATOM 2385 O O . GLN A 1 311 ? 4.565 -4.164 -27.501 1.00 87.50 311 GLN A O 1
ATOM 2390 N N . VAL A 1 312 ? 5.737 -2.215 -27.506 1.00 88.00 312 VAL A N 1
ATOM 2391 C CA . VAL A 1 312 ? 6.985 -2.740 -28.056 1.00 88.00 312 VAL A CA 1
ATOM 2392 C C . VAL A 1 312 ? 8.060 -2.770 -26.979 1.00 88.00 312 VAL A C 1
ATOM 2394 O O . VAL A 1 312 ? 8.423 -1.735 -26.422 1.00 88.00 312 VAL A O 1
ATOM 2397 N N . ALA A 1 313 ? 8.604 -3.960 -26.723 1.00 89.19 313 ALA A N 1
ATOM 2398 C CA . ALA A 1 313 ? 9.838 -4.105 -25.965 1.00 89.19 313 ALA A CA 1
ATOM 2399 C C . ALA A 1 313 ? 11.020 -4.238 -26.918 1.00 89.19 313 ALA A C 1
ATOM 2401 O O . ALA A 1 313 ? 11.031 -5.117 -27.780 1.00 89.19 313 ALA A O 1
ATOM 2402 N N . TYR A 1 314 ? 12.017 -3.388 -26.736 1.00 88.81 314 TYR A N 1
ATOM 2403 C CA . TYR A 1 314 ? 13.282 -3.432 -27.439 1.00 88.81 314 TYR A CA 1
ATOM 2404 C C . TYR A 1 314 ? 14.333 -4.113 -26.564 1.00 88.81 314 TYR A C 1
ATOM 2406 O O . TYR A 1 314 ? 14.653 -3.645 -25.472 1.00 88.81 314 TYR A O 1
ATOM 2414 N N . VAL A 1 315 ? 14.843 -5.250 -27.027 1.00 87.06 315 VAL A N 1
ATOM 2415 C CA . VAL A 1 315 ? 15.926 -5.991 -26.387 1.00 87.06 315 VAL A CA 1
ATOM 2416 C C . VAL A 1 315 ? 17.211 -5.618 -27.102 1.00 87.06 315 VAL A C 1
ATOM 2418 O O . VAL A 1 315 ? 17.404 -6.026 -28.245 1.00 87.06 315 VAL A O 1
ATOM 2421 N N . CYS A 1 316 ? 18.078 -4.857 -26.443 1.00 83.81 316 CYS A N 1
ATOM 2422 C CA . CYS A 1 316 ? 19.364 -4.463 -27.001 1.00 83.81 316 CYS A CA 1
ATOM 2423 C C . CYS A 1 316 ? 20.525 -5.175 -26.301 1.00 83.81 316 CYS A C 1
ATOM 2425 O O . CYS A 1 316 ? 20.516 -5.392 -25.086 1.00 83.81 316 CYS A O 1
ATOM 2427 N N . THR A 1 317 ? 21.525 -5.561 -27.089 1.00 78.44 317 THR A N 1
ATOM 2428 C CA . THR A 1 317 ? 22.821 -6.071 -26.606 1.00 78.44 317 THR A CA 1
ATOM 2429 C C . THR A 1 317 ? 23.876 -4.969 -26.565 1.00 78.44 317 THR A C 1
ATOM 2431 O O . THR A 1 317 ? 24.838 -5.058 -25.808 1.00 78.44 317 THR A O 1
ATOM 2434 N N . SER A 1 318 ? 23.683 -3.923 -27.372 1.00 76.88 318 SER A N 1
ATOM 2435 C CA . SER A 1 318 ? 24.550 -2.758 -27.478 1.00 76.88 318 SER A CA 1
ATOM 2436 C C . SER A 1 318 ? 23.738 -1.480 -27.281 1.00 76.88 318 SER A C 1
ATOM 2438 O O . SER A 1 318 ? 22.616 -1.351 -27.766 1.00 76.88 318 SER A O 1
ATOM 2440 N N . LEU A 1 319 ? 24.323 -0.493 -26.604 1.00 72.00 319 LEU A N 1
ATOM 2441 C CA . LEU A 1 319 ? 23.715 0.826 -26.374 1.00 72.00 319 LEU A CA 1
ATOM 2442 C C . LEU A 1 319 ? 23.940 1.808 -27.532 1.00 72.00 319 LEU A C 1
ATOM 2444 O O . LEU A 1 319 ? 23.817 3.018 -27.366 1.00 72.00 319 LEU A O 1
ATOM 2448 N N . THR A 1 320 ? 24.301 1.297 -28.706 1.00 80.44 320 THR A N 1
ATOM 2449 C CA . THR A 1 320 ? 24.623 2.109 -29.884 1.00 80.44 320 THR A CA 1
ATOM 2450 C C . THR A 1 320 ? 23.400 2.771 -30.520 1.00 80.44 320 THR A C 1
ATOM 2452 O O . THR A 1 320 ? 23.555 3.814 -31.145 1.00 80.44 320 THR A O 1
ATOM 2455 N N . ASP A 1 321 ? 22.197 2.210 -30.352 1.00 82.88 321 ASP A N 1
ATOM 2456 C CA . ASP A 1 321 ? 20.949 2.764 -30.905 1.00 82.88 321 ASP A CA 1
ATOM 2457 C C . ASP A 1 321 ? 20.155 3.533 -29.830 1.00 82.88 321 ASP A C 1
ATOM 2459 O O . ASP A 1 321 ? 19.156 3.056 -29.283 1.00 82.88 321 ASP A O 1
ATOM 2463 N N . LEU A 1 322 ? 20.646 4.729 -29.480 1.00 83.12 322 LEU A N 1
ATOM 2464 C CA . LEU A 1 322 ? 20.012 5.602 -28.481 1.00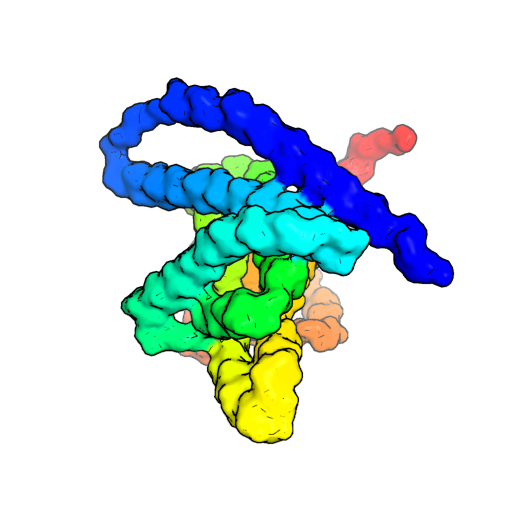 83.12 322 LEU A CA 1
ATOM 2465 C C . LEU A 1 322 ? 18.606 6.054 -28.903 1.00 83.12 322 LEU A C 1
ATOM 2467 O O . LEU A 1 322 ? 17.740 6.219 -28.043 1.00 83.12 322 LEU A O 1
ATOM 2471 N N . ASP A 1 323 ? 18.361 6.209 -30.206 1.00 85.06 323 ASP A N 1
ATOM 2472 C CA . ASP A 1 323 ? 17.063 6.631 -30.735 1.00 85.06 323 ASP A CA 1
ATOM 2473 C C . ASP A 1 323 ? 16.005 5.540 -30.535 1.00 85.06 323 ASP A C 1
ATOM 2475 O O . ASP A 1 323 ? 14.888 5.827 -30.100 1.00 85.06 323 ASP A O 1
ATOM 2479 N N . ALA A 1 324 ? 16.356 4.273 -30.775 1.00 84.62 324 ALA A N 1
ATOM 2480 C CA . ALA A 1 324 ? 15.469 3.149 -30.493 1.00 84.62 324 ALA A CA 1
ATOM 2481 C C . ALA A 1 324 ? 15.187 2.992 -28.994 1.00 84.62 324 ALA A C 1
ATOM 2483 O O . ALA A 1 324 ? 14.044 2.766 -28.599 1.00 84.62 324 ALA A O 1
ATOM 2484 N N . ILE A 1 325 ? 16.211 3.166 -28.154 1.00 83.06 325 ILE A N 1
ATOM 2485 C CA . ILE A 1 325 ? 16.075 3.130 -26.691 1.00 83.06 325 ILE A CA 1
ATOM 2486 C C . ILE A 1 325 ? 15.136 4.241 -26.202 1.00 83.06 325 ILE A C 1
ATOM 2488 O O . ILE A 1 325 ? 14.325 4.006 -25.310 1.00 83.06 325 ILE A O 1
ATOM 2492 N N . ALA A 1 326 ? 15.226 5.439 -26.782 1.00 82.38 326 ALA A N 1
ATOM 2493 C CA . ALA A 1 326 ? 14.375 6.566 -26.415 1.00 82.38 326 ALA A CA 1
ATOM 2494 C C . ALA A 1 326 ? 12.914 6.391 -26.864 1.00 82.38 326 ALA A C 1
ATOM 2496 O O . ALA A 1 326 ? 12.014 6.937 -26.225 1.00 82.38 326 ALA A O 1
ATOM 2497 N N . GLN A 1 327 ? 12.675 5.662 -27.958 1.00 84.75 327 GLN A N 1
ATOM 2498 C CA . GLN A 1 327 ? 11.341 5.487 -28.542 1.00 84.75 327 GLN A CA 1
ATOM 2499 C C . GLN A 1 327 ? 10.606 4.232 -28.064 1.00 84.75 327 GLN A C 1
ATOM 2501 O O . GLN A 1 327 ? 9.379 4.197 -28.130 1.00 84.75 327 GLN A O 1
ATOM 2506 N N . ALA A 1 328 ? 11.316 3.199 -27.606 1.00 84.81 328 ALA A N 1
ATOM 2507 C CA . ALA A 1 328 ? 10.695 1.969 -27.129 1.00 84.81 328 ALA A CA 1
ATOM 2508 C C . ALA A 1 328 ? 9.867 2.200 -25.858 1.00 84.81 328 ALA A C 1
ATOM 2510 O O . ALA A 1 328 ? 10.294 2.904 -24.944 1.00 84.81 328 ALA A O 1
ATOM 2511 N N . ASP A 1 329 ? 8.711 1.535 -25.764 1.00 81.94 329 ASP A N 1
ATOM 2512 C CA . ASP A 1 329 ? 7.905 1.548 -24.535 1.00 81.94 329 ASP A CA 1
ATOM 2513 C C . ASP A 1 329 ? 8.658 0.862 -23.392 1.00 81.94 329 ASP A C 1
ATOM 2515 O O . ASP A 1 329 ? 8.584 1.274 -22.236 1.00 81.94 329 ASP A O 1
ATOM 2519 N N . LEU A 1 330 ? 9.407 -0.187 -23.741 1.00 83.19 330 LEU A N 1
ATOM 2520 C CA . LEU A 1 330 ? 10.235 -0.937 -22.823 1.00 83.19 330 LEU A CA 1
ATOM 2521 C C . LEU A 1 330 ? 11.603 -1.237 -23.436 1.00 83.19 330 LEU A C 1
ATOM 2523 O O . LEU A 1 330 ? 11.681 -1.758 -24.542 1.00 83.19 330 LEU A O 1
ATOM 2527 N N . VAL A 1 331 ? 12.676 -1.006 -22.681 1.00 81.75 331 VAL A N 1
ATOM 2528 C CA . VAL A 1 331 ? 14.040 -1.384 -23.063 1.00 81.75 331 VAL A CA 1
ATOM 2529 C C . VAL A 1 331 ? 14.568 -2.443 -22.104 1.00 81.75 331 VAL A C 1
ATOM 2531 O O . VAL A 1 331 ? 14.557 -2.249 -20.887 1.00 81.75 331 VAL A O 1
ATOM 2534 N N . ILE A 1 332 ? 15.037 -3.559 -22.655 1.00 82.00 332 ILE A N 1
ATOM 2535 C CA . ILE A 1 332 ? 15.684 -4.645 -21.919 1.00 82.00 332 ILE A CA 1
ATOM 2536 C C . ILE A 1 332 ? 17.123 -4.727 -22.410 1.00 82.00 332 ILE A C 1
ATOM 2538 O O . ILE A 1 332 ? 17.372 -5.074 -23.561 1.00 82.00 332 ILE A O 1
ATOM 2542 N N . HIS A 1 333 ? 18.071 -4.419 -21.531 1.00 78.69 333 HIS A N 1
ATOM 2543 C CA . HIS A 1 333 ? 19.483 -4.564 -21.855 1.00 78.69 333 HIS A CA 1
ATOM 2544 C C . HIS A 1 333 ? 19.960 -5.964 -21.463 1.00 78.69 333 HIS A C 1
ATOM 2546 O O . HIS A 1 333 ? 19.956 -6.325 -20.281 1.00 78.69 333 HIS A O 1
ATOM 2552 N N . CYS A 1 334 ? 20.385 -6.749 -22.449 1.00 72.81 334 CYS A N 1
ATOM 2553 C CA . CYS A 1 334 ? 20.995 -8.052 -22.218 1.00 72.81 334 CYS A CA 1
ATOM 2554 C C . CYS A 1 334 ? 22.514 -7.895 -22.212 1.00 72.81 334 CYS A C 1
ATOM 2556 O O . CYS A 1 334 ? 23.109 -7.577 -23.239 1.00 72.81 334 CYS A O 1
ATOM 2558 N N . ALA A 1 335 ? 23.146 -8.131 -21.059 1.00 67.75 335 ALA A N 1
ATOM 2559 C CA . ALA A 1 335 ? 24.601 -8.203 -21.000 1.00 67.75 335 ALA A CA 1
ATOM 2560 C C . ALA A 1 335 ? 25.098 -9.339 -21.907 1.00 67.75 335 ALA A C 1
ATOM 2562 O O . ALA A 1 335 ? 24.554 -10.447 -21.866 1.00 67.75 335 ALA A O 1
ATOM 2563 N N . ASP A 1 336 ? 26.125 -9.070 -22.717 1.00 69.12 336 ASP A N 1
ATOM 2564 C CA . ASP A 1 336 ? 26.718 -10.089 -23.577 1.00 69.12 336 ASP A CA 1
ATOM 2565 C C . ASP A 1 336 ? 27.284 -11.226 -22.700 1.00 69.12 336 ASP A C 1
ATOM 2567 O O . ASP A 1 336 ? 28.169 -10.978 -21.865 1.00 69.12 336 ASP A O 1
ATOM 2571 N N . PRO A 1 337 ? 26.799 -12.476 -22.838 1.00 62.47 337 PRO A N 1
ATOM 2572 C CA . PRO A 1 337 ? 27.290 -13.601 -22.048 1.00 62.47 337 PRO A CA 1
ATOM 2573 C C . PRO A 1 337 ? 28.805 -13.808 -22.180 1.00 62.47 337 PRO A C 1
ATOM 2575 O O . PRO A 1 337 ? 29.419 -14.296 -21.226 1.00 62.47 337 PRO A O 1
ATOM 2578 N N . ALA A 1 338 ? 29.417 -13.401 -23.301 1.00 65.94 338 ALA A N 1
ATOM 2579 C CA . ALA A 1 338 ? 30.861 -13.493 -23.505 1.00 65.94 338 ALA A CA 1
ATOM 2580 C C . ALA A 1 338 ? 31.640 -12.662 -22.468 1.00 65.94 338 ALA A C 1
ATOM 2582 O O . ALA A 1 338 ? 32.574 -13.165 -21.844 1.00 65.94 338 ALA A O 1
ATOM 2583 N N . THR A 1 339 ? 31.185 -11.439 -22.179 1.00 61.06 339 THR A N 1
ATOM 2584 C CA . THR A 1 339 ? 31.811 -10.569 -21.161 1.00 61.06 339 THR A CA 1
ATOM 2585 C C . THR A 1 339 ? 31.609 -11.072 -19.727 1.00 61.06 339 THR A C 1
ATOM 2587 O O . THR A 1 339 ? 32.445 -10.847 -18.851 1.00 61.06 339 THR A O 1
ATOM 2590 N N . SER A 1 340 ? 30.532 -11.823 -19.476 1.00 56.47 340 SER A N 1
ATOM 2591 C CA . SER A 1 340 ? 30.227 -12.367 -18.146 1.00 56.47 340 SER A CA 1
ATOM 2592 C C . SER A 1 340 ? 31.063 -13.604 -17.784 1.00 56.47 340 SER A C 1
ATOM 2594 O O . SER A 1 340 ? 31.282 -13.866 -16.597 1.00 56.47 340 SER A O 1
ATOM 2596 N N . GLN A 1 341 ? 31.539 -14.381 -18.767 1.00 58.03 341 GLN A N 1
ATOM 2597 C CA . GLN A 1 341 ? 32.427 -15.522 -18.504 1.00 58.03 341 GLN A CA 1
ATOM 2598 C C . GLN A 1 341 ? 33.842 -15.080 -18.110 1.00 58.03 341 GLN A C 1
ATOM 2600 O O . GLN A 1 341 ? 34.420 -15.663 -17.192 1.00 58.03 341 GLN A O 1
ATOM 2605 N N . GLU A 1 342 ? 34.358 -14.013 -18.718 1.00 56.34 342 GLU A N 1
ATOM 2606 C CA . GLU A 1 342 ? 35.700 -13.491 -18.435 1.00 56.34 342 GLU A CA 1
ATOM 2607 C C . GLU A 1 342 ? 35.798 -12.881 -17.022 1.00 56.34 342 GLU A C 1
ATOM 2609 O O . GLU A 1 342 ? 36.767 -13.106 -16.296 1.00 56.34 342 GLU A O 1
ATOM 2614 N N . GLN A 1 343 ? 34.731 -12.228 -16.541 1.00 56.09 343 GLN A N 1
ATOM 2615 C CA . GLN A 1 343 ? 34.654 -11.766 -15.147 1.00 56.09 343 GLN A CA 1
ATOM 2616 C C . GLN A 1 343 ? 34.498 -12.902 -14.123 1.00 56.09 343 GLN A C 1
ATOM 2618 O O . GLN A 1 343 ? 34.902 -12.747 -12.966 1.00 56.09 343 GLN A O 1
ATOM 2623 N N . ARG A 1 344 ? 33.928 -14.053 -14.507 1.00 55.47 344 ARG A N 1
ATOM 2624 C CA . ARG A 1 344 ? 33.809 -15.212 -13.608 1.00 55.47 344 ARG A CA 1
ATOM 2625 C C . ARG A 1 344 ? 35.108 -16.006 -13.485 1.00 55.47 344 ARG A C 1
ATOM 2627 O O . ARG A 1 344 ? 35.349 -16.531 -12.403 1.00 55.47 344 ARG A O 1
ATOM 2634 N N . SER A 1 345 ? 35.955 -16.065 -14.518 1.00 57.88 345 SER A N 1
ATOM 2635 C CA . SER A 1 345 ? 37.246 -16.769 -14.425 1.00 57.88 345 SER A CA 1
ATOM 2636 C C . SER A 1 345 ? 38.333 -15.973 -13.690 1.00 57.88 345 SER A C 1
ATOM 2638 O O . SER A 1 345 ? 39.345 -16.548 -13.304 1.00 57.88 345 SER A O 1
ATOM 2640 N N . GLY A 1 346 ? 38.135 -14.666 -13.477 1.00 52.12 346 GLY A N 1
ATOM 2641 C CA . GLY A 1 346 ? 39.077 -13.789 -12.771 1.00 52.12 346 GLY A CA 1
ATOM 2642 C C . GLY A 1 346 ? 38.903 -13.710 -11.248 1.00 52.12 346 GLY A C 1
ATOM 2643 O O . GLY A 1 346 ? 39.718 -13.069 -10.584 1.00 52.12 346 GLY A O 1
ATOM 2644 N N . ARG A 1 347 ? 37.870 -14.333 -10.659 1.00 44.00 347 ARG A N 1
ATOM 2645 C CA . ARG A 1 347 ? 37.752 -14.411 -9.194 1.00 44.00 347 ARG A CA 1
ATOM 2646 C C . ARG A 1 347 ? 38.586 -15.589 -8.680 1.00 44.00 347 ARG A C 1
ATOM 2648 O O . ARG A 1 347 ? 38.240 -16.726 -8.997 1.00 44.00 347 ARG A O 1
ATOM 2655 N N . PRO A 1 348 ? 39.651 -15.355 -7.890 1.00 45.19 348 PRO A N 1
ATOM 2656 C CA . PRO A 1 348 ? 40.393 -16.447 -7.280 1.00 45.19 348 PRO A CA 1
ATOM 2657 C C . PRO A 1 348 ? 39.439 -17.254 -6.397 1.00 45.19 348 PRO A C 1
ATOM 2659 O O . PRO A 1 348 ? 38.689 -16.682 -5.604 1.00 45.19 348 PRO A O 1
ATOM 2662 N N . HIS A 1 349 ? 39.447 -18.576 -6.563 1.00 43.12 349 HIS A N 1
ATOM 2663 C CA . HIS A 1 349 ? 38.823 -19.486 -5.612 1.00 43.12 349 HIS A CA 1
ATOM 2664 C C . HIS A 1 349 ? 39.502 -19.274 -4.253 1.00 43.12 349 HIS A C 1
ATOM 2666 O O . HIS A 1 349 ? 40.667 -19.635 -4.088 1.00 43.12 349 HIS A O 1
ATOM 2672 N N . VAL A 1 350 ? 38.790 -18.630 -3.327 1.00 45.47 350 VAL A N 1
ATOM 2673 C CA . VAL A 1 350 ? 39.156 -18.514 -1.908 1.00 45.47 350 VAL A CA 1
ATOM 2674 C C . VAL A 1 350 ? 38.263 -19.441 -1.110 1.00 45.47 350 VAL A C 1
ATOM 2676 O O . VAL A 1 350 ? 37.035 -19.414 -1.367 1.00 45.47 350 VAL A O 1
#

Solvent-accessible surface area (backbone atoms only — not comparable to full-atom values): 19285 Å² total; per-residue (Å²): 129,76,82,75,63,58,62,58,60,36,53,48,29,43,51,52,27,53,53,50,56,58,56,52,70,67,50,60,70,58,61,74,74,71,69,76,89,82,87,49,75,68,56,45,53,51,49,48,51,52,53,46,51,52,49,50,52,54,48,43,53,49,52,28,32,50,22,31,35,35,28,29,40,29,49,50,18,71,76,76,39,62,68,40,42,63,67,41,44,66,63,50,52,53,50,41,50,50,37,42,48,51,22,50,52,47,28,69,75,68,75,45,77,40,47,46,42,47,51,26,52,47,40,50,48,26,53,76,69,68,38,53,44,61,36,21,44,49,47,25,52,52,33,48,40,54,53,49,49,53,53,51,39,51,52,54,52,50,58,66,69,68,50,92,55,91,67,54,71,82,79,63,65,71,53,70,68,53,58,43,45,46,66,66,56,51,51,73,56,53,54,52,39,22,55,47,30,51,52,35,50,51,51,21,62,63,31,26,86,79,62,34,64,75,52,14,48,51,54,46,66,67,50,64,57,58,60,46,63,47,47,50,60,53,49,47,49,53,51,52,51,53,34,49,77,70,52,38,53,72,92,50,71,62,53,62,70,44,56,80,60,30,32,33,40,38,34,58,55,77,86,84,56,64,72,54,58,56,55,61,72,66,42,90,86,56,76,60,77,44,79,46,70,46,90,58,72,52,37,61,55,45,54,54,43,43,75,70,74,42,41,36,31,36,35,33,66,64,84,82,56,57,63,29,58,71,66,32,80,36,66,40,47,42,67,57,66,70,64,55,52,59,62,58,74,68,57,77,92,124